Protein AF-A0A8H3QWT7-F1 (afdb_monomer_lite)

Foldseek 3Di:
DAQEAQACDPDDQAPSVDLLQFQAPLHHDQWDDFPNDIDGQQWWFWFDDVHTFIWGFRGWHAYPPPRAIKTWTWGKAQLVRDDPVPRDPVSVVVSVVQEIETEDPPIDIGHSVGTDGTDDPVSYDYFWYWYDQPHDIDIDGCVLPADTNVNPDDAADDPDPPAAEGRWEKEKEWEWDDPDPPDPFTKIWIWIATSSDGPVVRPDPVRIHTPDIQGGVRDPCVVCVVVVVVLVVLQNWDWDQDPNGTHTYRYHHRYYDYPQCVVLVVLVAHDPPQLQRDSFFRHGNVCPPPPSDPSSVGGDHPVVVVVVVVVVVPPDPPPPDD

Radius of gyration: 22.81 Å; chains: 1; bounding box: 51×60×56 Å

Structure (mmCIF, N/CA/C/O backbone):
data_AF-A0A8H3QWT7-F1
#
_entry.id   AF-A0A8H3QWT7-F1
#
loop_
_atom_site.group_PDB
_atom_site.id
_atom_site.type_symbol
_atom_site.label_atom_id
_atom_site.label_alt_id
_atom_site.label_comp_id
_atom_site.label_asym_id
_atom_site.label_entity_id
_atom_site.label_seq_id
_atom_site.pdbx_PDB_ins_code
_atom_site.Cartn_x
_atom_site.Cartn_y
_atom_site.Cartn_z
_atom_site.occupancy
_atom_site.B_iso_or_equiv
_atom_site.auth_seq_id
_atom_site.auth_comp_id
_atom_site.auth_asym_id
_atom_site.auth_atom_id
_atom_site.pdbx_PDB_model_num
ATOM 1 N N . MET A 1 1 ? -3.625 1.750 21.826 1.00 93.19 1 MET A N 1
ATOM 2 C CA . MET A 1 1 ? -3.770 1.510 20.376 1.00 93.19 1 MET A CA 1
ATOM 3 C C . MET A 1 1 ? -2.832 2.472 19.660 1.00 93.19 1 MET A C 1
ATOM 5 O O . MET A 1 1 ? -2.527 3.503 20.245 1.00 93.19 1 MET A O 1
ATOM 9 N N . TYR A 1 2 ? -2.334 2.109 18.483 1.00 96.00 2 TYR A N 1
ATOM 10 C CA . TYR A 1 2 ? -1.418 2.894 17.656 1.00 96.00 2 TYR A CA 1
ATOM 11 C C . TYR A 1 2 ? -2.183 3.594 16.530 1.00 96.00 2 TYR A C 1
ATOM 13 O O . TYR A 1 2 ? -2.997 2.941 15.883 1.00 96.00 2 TYR A O 1
ATOM 21 N N . PHE A 1 3 ? -1.944 4.885 16.303 1.00 94.88 3 PHE A N 1
ATOM 22 C CA . PHE A 1 3 ? -2.710 5.701 15.345 1.00 94.88 3 PHE A CA 1
ATOM 23 C C . PHE A 1 3 ? -1.838 6.577 14.437 1.00 94.88 3 PHE A C 1
ATOM 25 O O . PHE A 1 3 ? -2.376 7.366 13.668 1.00 94.88 3 PHE A O 1
ATOM 32 N N . ASP A 1 4 ? -0.515 6.450 14.532 1.00 94.94 4 ASP A N 1
ATOM 33 C CA . ASP A 1 4 ? 0.418 7.282 13.778 1.00 94.94 4 ASP A CA 1
ATOM 34 C C . ASP A 1 4 ? 0.785 6.646 12.420 1.00 94.94 4 ASP A C 1
ATOM 36 O O . ASP A 1 4 ? 0.234 5.620 11.995 1.00 94.94 4 ASP A O 1
ATOM 40 N N . ALA A 1 5 ? 1.727 7.286 11.722 1.00 96.25 5 ALA A N 1
ATOM 41 C CA . ALA A 1 5 ? 2.268 6.844 10.440 1.00 96.25 5 ALA A CA 1
ATOM 42 C C . ALA A 1 5 ? 2.813 5.403 10.476 1.00 96.25 5 ALA A C 1
ATOM 44 O O . ALA A 1 5 ? 3.057 4.829 11.528 1.00 96.25 5 ALA A O 1
ATOM 45 N N . GLY A 1 6 ? 3.098 4.804 9.317 1.00 97.25 6 GLY A N 1
ATOM 46 C CA . GLY A 1 6 ? 3.851 3.544 9.313 1.00 97.25 6 GLY A CA 1
ATOM 47 C C . GLY A 1 6 ? 5.232 3.719 9.963 1.00 97.25 6 GLY A C 1
ATOM 48 O O . GLY A 1 6 ? 5.848 4.771 9.825 1.00 97.25 6 GLY A O 1
ATOM 49 N N . VAL A 1 7 ? 5.762 2.700 10.638 1.00 97.31 7 VAL A N 1
ATOM 50 C CA . VAL A 1 7 ? 7.095 2.758 11.263 1.00 97.31 7 VAL A CA 1
ATOM 51 C C . VAL A 1 7 ? 8.106 1.996 10.420 1.00 97.31 7 VAL A C 1
ATOM 53 O O . VAL A 1 7 ? 7.922 0.824 10.079 1.00 97.31 7 VAL A O 1
ATOM 56 N N . ASN A 1 8 ? 9.217 2.658 10.114 1.00 95.44 8 ASN A N 1
ATOM 57 C CA . ASN A 1 8 ? 10.392 2.022 9.550 1.00 95.44 8 ASN A CA 1
ATOM 58 C C . ASN A 1 8 ? 11.210 1.371 10.673 1.00 95.44 8 ASN A C 1
ATOM 60 O O . ASN A 1 8 ? 12.053 2.016 11.298 1.00 95.44 8 ASN A O 1
ATOM 64 N N . SER A 1 9 ? 10.943 0.090 10.925 1.00 93.25 9 SER A N 1
ATOM 65 C CA . SER A 1 9 ? 11.674 -0.723 11.898 1.00 93.25 9 SER A CA 1
ATOM 66 C C . SER A 1 9 ? 12.501 -1.809 11.211 1.00 93.25 9 SER A C 1
ATOM 68 O O . SER A 1 9 ? 12.074 -2.422 10.226 1.00 93.25 9 SER A O 1
ATOM 70 N N . LYS A 1 10 ? 13.673 -2.101 11.788 1.00 91.12 10 LYS A N 1
ATOM 71 C CA . LYS A 1 10 ? 14.493 -3.268 11.425 1.00 91.12 10 LYS A CA 1
ATOM 72 C C . LYS A 1 10 ? 13.755 -4.578 11.720 1.00 91.12 10 LYS A C 1
ATOM 74 O O . LYS A 1 10 ? 13.919 -5.545 10.979 1.00 91.12 10 LYS A O 1
ATOM 79 N N . THR A 1 11 ? 12.934 -4.607 12.774 1.00 92.56 11 THR A N 1
ATOM 80 C CA . THR A 1 11 ? 12.187 -5.798 13.198 1.00 92.56 11 THR A CA 1
ATOM 81 C C . THR A 1 11 ? 10.695 -5.600 12.959 1.00 92.56 11 THR A C 1
ATOM 83 O O . THR A 1 11 ? 10.027 -4.785 13.589 1.00 92.56 11 THR A O 1
ATOM 86 N N . LYS A 1 12 ? 10.123 -6.385 12.047 1.00 94.31 12 LYS A N 1
ATOM 87 C CA . LYS A 1 12 ? 8.696 -6.300 11.721 1.00 94.31 12 LYS A CA 1
ATOM 88 C C . LYS A 1 12 ? 7.887 -7.259 12.593 1.00 94.31 12 LYS A C 1
ATOM 90 O O . LYS A 1 12 ? 7.947 -8.467 12.393 1.00 94.31 12 LYS A O 1
ATOM 95 N N . SER A 1 13 ? 7.129 -6.719 13.544 1.00 94.06 13 SER A N 1
ATOM 96 C CA . SER A 1 13 ? 6.253 -7.499 14.431 1.00 94.06 13 SER A CA 1
ATOM 97 C C . SER A 1 13 ? 4.833 -6.947 14.538 1.00 94.06 13 SER A C 1
ATOM 99 O O . SER A 1 13 ? 3.953 -7.632 15.054 1.00 94.06 13 SER A O 1
ATOM 101 N N . GLU A 1 14 ? 4.606 -5.722 14.069 1.00 96.06 14 GLU A N 1
ATOM 102 C CA . GLU A 1 14 ? 3.351 -4.991 14.230 1.00 96.06 14 GLU A CA 1
ATOM 103 C C . GLU A 1 14 ? 2.775 -4.591 12.869 1.00 96.06 14 GLU A C 1
ATOM 105 O O . GLU A 1 14 ? 3.512 -4.481 11.886 1.00 96.06 14 GLU A O 1
ATOM 110 N N . TYR A 1 15 ? 1.458 -4.364 12.794 1.00 95.25 15 TYR A N 1
ATOM 111 C CA . TYR A 1 15 ? 0.811 -4.029 11.517 1.00 95.25 15 TYR A CA 1
ATOM 112 C C . TYR A 1 15 ? 1.321 -2.712 10.930 1.00 95.25 15 TYR A C 1
ATOM 114 O O . TYR A 1 15 ? 1.519 -2.627 9.718 1.00 95.25 15 TYR A O 1
ATOM 122 N N . TRP A 1 16 ? 1.645 -1.732 11.774 1.00 96.38 16 TRP A N 1
ATOM 123 C CA . TRP A 1 16 ? 2.231 -0.464 11.341 1.00 96.38 16 TRP A CA 1
ATOM 124 C C . TRP A 1 16 ? 3.668 -0.579 10.811 1.00 96.38 16 TRP A C 1
ATOM 126 O O . TRP A 1 16 ? 4.189 0.391 10.272 1.00 96.38 16 TRP A O 1
ATOM 136 N N . HIS A 1 17 ? 4.309 -1.755 10.880 1.00 96.44 17 HIS A N 1
ATOM 137 C CA . HIS A 1 17 ? 5.590 -2.021 10.197 1.00 96.44 17 HIS A CA 1
ATOM 138 C C . HIS A 1 17 ? 5.383 -2.525 8.750 1.00 96.44 17 HIS A C 1
ATOM 140 O O . HIS A 1 17 ? 6.349 -2.732 8.003 1.00 96.44 17 HIS A O 1
ATOM 146 N N . GLY A 1 18 ? 4.131 -2.791 8.360 1.00 94.75 18 GLY A N 1
ATOM 147 C CA . GLY A 1 18 ? 3.743 -3.339 7.064 1.00 94.75 18 GLY A CA 1
ATOM 148 C C . GLY A 1 18 ? 3.491 -2.277 5.993 1.00 94.75 18 GLY A C 1
ATOM 149 O O . GLY A 1 18 ? 3.191 -1.121 6.282 1.00 94.75 18 GLY A O 1
ATOM 150 N N . THR A 1 19 ? 3.578 -2.691 4.726 1.00 93.25 19 THR A N 1
ATOM 151 C CA . THR A 1 19 ? 3.332 -1.817 3.567 1.00 93.25 19 THR A CA 1
ATOM 152 C C . THR A 1 19 ? 1.894 -1.312 3.517 1.00 93.25 19 THR A C 1
ATOM 154 O O . THR A 1 19 ? 1.695 -0.132 3.270 1.00 93.25 19 THR A O 1
ATOM 157 N N . LEU A 1 20 ? 0.906 -2.159 3.830 1.00 93.19 20 LEU A N 1
ATOM 158 C CA . LEU A 1 20 ? -0.505 -1.761 3.833 1.00 93.19 20 LEU A CA 1
ATOM 159 C C . LEU A 1 20 ? -0.767 -0.568 4.762 1.00 93.19 20 LEU A C 1
ATOM 161 O O . LEU A 1 20 ? -1.420 0.386 4.360 1.00 93.19 20 LEU A O 1
ATOM 165 N N . TRP A 1 21 ? -0.234 -0.602 5.988 1.00 96.38 21 TRP A N 1
ATOM 166 C CA . TRP A 1 21 ? -0.387 0.511 6.925 1.00 96.38 21 TRP A CA 1
ATOM 167 C C . TRP A 1 21 ? 0.341 1.757 6.433 1.00 96.38 21 TRP A C 1
ATOM 169 O O . TRP A 1 21 ? -0.194 2.851 6.511 1.00 96.38 21 TRP A O 1
ATOM 179 N N . ALA A 1 22 ? 1.562 1.587 5.928 1.00 96.00 22 ALA A N 1
ATOM 180 C CA . ALA A 1 22 ? 2.403 2.687 5.478 1.00 96.00 22 ALA A CA 1
ATOM 181 C C . ALA A 1 22 ? 1.846 3.440 4.258 1.00 96.00 22 ALA A C 1
ATOM 183 O O . ALA A 1 22 ? 2.003 4.653 4.188 1.00 96.00 22 ALA A O 1
ATOM 184 N N . GLU A 1 23 ? 1.249 2.725 3.302 1.00 95.62 23 GLU A N 1
ATOM 185 C CA . GLU A 1 23 ? 0.824 3.275 2.005 1.00 95.62 23 GLU A CA 1
ATOM 186 C C . GLU A 1 23 ? -0.666 3.654 1.963 1.00 95.62 23 GLU A C 1
ATOM 188 O O . GLU A 1 23 ? -1.077 4.448 1.120 1.00 95.62 23 GLU A O 1
ATOM 193 N N . SER A 1 24 ? -1.500 3.096 2.850 1.00 94.69 24 SER A N 1
ATOM 194 C CA . SER A 1 24 ? -2.947 3.332 2.818 1.00 94.69 24 SER A CA 1
ATOM 195 C C . SER A 1 24 ? -3.338 4.680 3.442 1.00 94.69 24 SER A C 1
ATOM 197 O O . SER A 1 24 ? -3.052 4.896 4.628 1.00 94.69 24 SER A O 1
ATOM 199 N N . PRO A 1 25 ? -4.107 5.532 2.731 1.00 93.75 25 PRO A N 1
ATOM 200 C CA . PRO A 1 25 ? -4.725 6.732 3.301 1.00 93.75 25 PRO A CA 1
ATOM 201 C C . PRO A 1 25 ? -5.641 6.435 4.494 1.00 93.75 25 PRO A C 1
ATOM 203 O O . PRO A 1 25 ? -5.818 7.285 5.365 1.00 93.75 25 PRO A O 1
ATOM 206 N N . LEU A 1 26 ? -6.193 5.220 4.582 1.00 94.94 26 LEU A N 1
ATOM 207 C CA . LEU A 1 26 ? -7.122 4.818 5.645 1.00 94.94 26 LEU A CA 1
ATOM 208 C C . LEU A 1 26 ? -6.425 4.517 6.973 1.00 94.94 26 LEU A C 1
ATOM 210 O O . LEU A 1 26 ? -7.096 4.490 8.000 1.00 94.94 26 LEU A O 1
ATOM 214 N N . PHE A 1 27 ? -5.101 4.317 6.976 1.00 94.62 27 PHE A N 1
ATOM 215 C CA . PHE A 1 27 ? -4.355 3.894 8.171 1.00 94.62 27 PHE A CA 1
ATOM 216 C C . PHE A 1 27 ? -3.119 4.749 8.438 1.00 94.62 27 PHE A C 1
ATOM 218 O O . PHE A 1 27 ? -2.943 5.238 9.550 1.00 94.62 27 PHE A O 1
ATOM 225 N N . GLY A 1 28 ? -2.269 4.927 7.430 1.00 93.31 28 GLY A N 1
ATOM 226 C CA . GLY A 1 28 ? -0.990 5.606 7.563 1.00 93.31 28 GLY A CA 1
ATOM 227 C C . GLY A 1 28 ? -1.072 7.115 7.395 1.00 93.31 28 GLY A C 1
ATOM 228 O O . GLY A 1 28 ? -2.144 7.730 7.336 1.00 93.31 28 GLY A O 1
ATOM 229 N N . GLN A 1 29 ? 0.112 7.711 7.283 1.00 94.44 29 GLN A N 1
ATOM 230 C CA . GLN A 1 29 ? 0.262 9.121 6.970 1.00 94.44 29 GLN A CA 1
ATOM 231 C C . GLN A 1 29 ? 0.198 9.312 5.455 1.00 94.44 29 GLN A C 1
ATOM 233 O O . GLN A 1 29 ? 1.091 8.891 4.728 1.00 94.44 29 GLN A O 1
ATOM 238 N N . GLU A 1 30 ? -0.862 9.968 4.996 1.00 92.69 30 GLU A N 1
ATOM 239 C CA . GLU A 1 30 ? -1.110 10.238 3.576 1.00 92.69 30 GLU A CA 1
ATOM 240 C C . GLU A 1 30 ? -0.264 11.398 3.051 1.00 92.69 30 GLU A C 1
ATOM 242 O O . GLU A 1 30 ? 0.215 11.351 1.921 1.00 92.69 30 GLU A O 1
ATOM 247 N N . GLN A 1 31 ? -0.071 12.433 3.874 1.00 94.06 31 GLN A N 1
ATOM 248 C CA . GLN A 1 31 ? 0.577 13.671 3.460 1.00 94.06 31 GLN A CA 1
ATOM 249 C C . GLN A 1 31 ? 1.466 14.272 4.548 1.00 94.06 31 GLN A C 1
ATOM 251 O O . GLN A 1 31 ? 1.223 14.071 5.736 1.00 94.06 31 GLN A O 1
ATOM 256 N N . LEU A 1 32 ? 2.478 15.043 4.166 1.00 95.44 32 LEU A N 1
ATOM 257 C CA . LEU A 1 32 ? 3.400 15.701 5.087 1.00 95.44 32 LEU A CA 1
ATOM 258 C C . LEU A 1 32 ? 3.778 17.088 4.570 1.00 95.44 32 LEU A C 1
ATOM 260 O O . LEU A 1 32 ? 4.115 17.251 3.401 1.00 95.44 32 LEU A O 1
ATOM 264 N N . MET A 1 33 ? 3.760 18.084 5.454 1.00 95.12 33 MET A N 1
ATOM 265 C CA . MET A 1 33 ? 4.251 19.421 5.132 1.00 95.12 33 MET A CA 1
ATOM 266 C C . MET A 1 33 ? 5.774 19.472 5.282 1.00 95.12 33 MET A C 1
ATOM 268 O O . MET A 1 33 ? 6.303 19.209 6.362 1.00 95.12 33 MET A O 1
ATOM 272 N N . ILE A 1 34 ? 6.474 19.829 4.208 1.00 95.25 34 ILE A N 1
ATOM 273 C CA . ILE A 1 34 ? 7.931 19.972 4.162 1.00 95.25 34 ILE A CA 1
ATOM 274 C C . ILE A 1 34 ? 8.228 21.341 3.554 1.00 95.25 34 ILE A C 1
ATOM 276 O O . ILE A 1 34 ? 7.787 21.642 2.451 1.00 95.25 34 ILE A O 1
ATOM 280 N N . SER A 1 35 ? 8.944 22.192 4.293 1.00 92.19 35 SER A N 1
ATOM 281 C CA . SER A 1 35 ? 9.354 23.529 3.828 1.00 92.19 35 SER A CA 1
ATOM 282 C C . SER A 1 35 ? 8.209 24.410 3.291 1.00 92.19 35 SER A C 1
ATOM 284 O O . SER A 1 35 ? 8.421 25.231 2.408 1.00 92.19 35 SER A O 1
ATOM 286 N N . GLY A 1 36 ? 6.996 24.262 3.837 1.00 92.31 36 GLY A N 1
ATOM 287 C CA . GLY A 1 36 ? 5.815 25.040 3.438 1.00 92.31 36 GLY A CA 1
ATOM 288 C C . GLY A 1 36 ? 4.990 24.437 2.295 1.00 92.31 36 GLY A C 1
ATOM 289 O O . GLY A 1 36 ? 3.923 24.963 1.991 1.00 92.31 36 GLY A O 1
ATOM 290 N N . GLU A 1 37 ? 5.419 23.316 1.714 1.00 94.81 37 GLU A N 1
ATOM 291 C CA . GLU A 1 37 ? 4.671 22.578 0.694 1.00 94.81 37 GLU A CA 1
ATOM 292 C C . GLU A 1 37 ? 4.147 21.248 1.250 1.00 94.81 37 GLU A C 1
ATOM 294 O O . GLU A 1 37 ? 4.801 20.595 2.063 1.00 94.81 37 GLU A O 1
ATOM 299 N N . ILE A 1 38 ? 2.949 20.835 0.832 1.00 95.00 38 ILE A N 1
ATOM 300 C CA . ILE A 1 38 ? 2.333 19.567 1.252 1.00 95.00 38 ILE A CA 1
ATOM 301 C C . ILE A 1 38 ? 2.713 18.492 0.249 1.00 95.00 38 ILE A C 1
ATOM 303 O O . ILE A 1 38 ? 2.308 18.607 -0.897 1.00 95.00 38 ILE A O 1
ATOM 307 N N . TYR A 1 39 ? 3.400 17.439 0.673 1.00 96.31 39 TYR A N 1
ATOM 308 C CA . TYR A 1 39 ? 3.724 16.254 -0.125 1.00 96.31 39 TYR A CA 1
ATOM 309 C C . TYR A 1 39 ? 2.748 15.129 0.198 1.00 96.31 39 TYR A C 1
ATOM 311 O O . TYR A 1 39 ? 2.526 14.852 1.374 1.00 96.31 39 TYR A O 1
ATOM 319 N N . GLN A 1 40 ? 2.177 14.488 -0.815 1.00 94.69 40 GLN A N 1
ATOM 320 C CA . GLN A 1 40 ? 1.204 13.404 -0.696 1.00 94.69 40 GLN A CA 1
ATOM 321 C C . GLN A 1 40 ? 1.798 12.097 -1.223 1.00 94.69 40 GLN A C 1
ATOM 323 O O . GLN A 1 40 ? 2.623 12.094 -2.137 1.00 94.69 40 GLN A O 1
ATOM 328 N N . CYS A 1 41 ? 1.399 10.969 -0.641 1.00 95.00 41 CYS A N 1
ATOM 329 C CA . CYS A 1 41 ? 1.759 9.670 -1.196 1.00 95.00 41 CYS A CA 1
ATOM 330 C C . CYS A 1 41 ? 1.231 9.560 -2.630 1.00 95.00 41 CYS A C 1
ATOM 332 O O . CYS A 1 41 ? 0.103 9.963 -2.903 1.00 95.00 41 CYS A O 1
ATOM 334 N N . ASP A 1 42 ? 2.047 8.966 -3.494 1.00 94.38 42 ASP A N 1
ATOM 335 C CA . ASP A 1 42 ? 1.960 8.944 -4.956 1.00 94.38 42 ASP A CA 1
ATOM 336 C C . ASP A 1 42 ? 2.553 10.157 -5.703 1.00 94.38 42 ASP A C 1
ATOM 338 O O . ASP A 1 42 ? 2.800 10.069 -6.904 1.00 94.38 42 ASP A O 1
ATOM 342 N N . ASP A 1 43 ? 2.917 11.247 -5.017 1.00 95.50 43 ASP A N 1
ATOM 343 C CA . ASP A 1 43 ? 3.602 12.362 -5.682 1.00 95.50 43 ASP A CA 1
ATOM 344 C C . ASP A 1 43 ? 4.932 11.923 -6.316 1.00 95.50 43 ASP A C 1
ATOM 346 O O . ASP A 1 43 ? 5.760 11.245 -5.693 1.00 95.50 43 ASP A O 1
ATOM 350 N N . PHE A 1 44 ? 5.197 12.403 -7.531 1.00 96.31 44 PHE A N 1
ATOM 351 C CA . PHE A 1 44 ? 6.544 12.388 -8.089 1.00 96.31 44 PHE A CA 1
ATOM 352 C C . PHE A 1 44 ? 7.346 13.560 -7.527 1.00 96.31 44 PHE A C 1
ATOM 354 O O . PHE A 1 44 ? 6.870 14.693 -7.459 1.00 96.31 44 PHE A O 1
ATOM 361 N N . VAL A 1 45 ? 8.577 13.286 -7.104 1.00 97.06 45 VAL A N 1
ATOM 362 C CA . VAL A 1 45 ? 9.440 14.246 -6.414 1.00 97.06 45 VAL A CA 1
ATOM 363 C C . VAL A 1 45 ? 10.874 14.134 -6.900 1.00 97.06 45 VAL A C 1
ATOM 365 O O . VAL A 1 45 ? 11.386 13.039 -7.151 1.00 97.06 45 VAL A O 1
ATOM 368 N N . TYR A 1 46 ? 11.555 15.271 -6.966 1.00 97.19 46 TYR A N 1
ATOM 369 C CA . TYR A 1 46 ? 13.007 15.291 -7.026 1.00 97.19 46 TYR A CA 1
ATOM 370 C C . TYR A 1 46 ? 13.592 15.200 -5.620 1.00 97.19 46 TYR A C 1
ATOM 372 O O . TYR A 1 46 ? 13.148 15.887 -4.698 1.00 97.19 46 TYR A O 1
ATOM 380 N N . TYR A 1 47 ? 14.626 14.381 -5.469 1.00 97.25 47 TYR A N 1
ATOM 381 C CA . TYR A 1 47 ? 15.377 14.229 -4.229 1.00 97.25 47 TYR A CA 1
ATOM 382 C C . TYR A 1 47 ? 16.883 14.163 -4.504 1.00 97.25 47 TYR A C 1
ATOM 384 O O . TYR A 1 47 ? 17.308 13.901 -5.629 1.00 97.25 47 TYR A O 1
ATOM 392 N N . TYR A 1 48 ? 17.696 14.399 -3.476 1.00 96.50 48 TYR A N 1
ATOM 393 C CA . TYR A 1 48 ? 19.153 14.318 -3.563 1.00 96.50 48 TYR A CA 1
ATOM 394 C C . TYR A 1 48 ? 19.688 13.012 -2.965 1.00 96.50 48 TYR A C 1
ATOM 396 O O . TYR A 1 48 ? 19.502 12.725 -1.778 1.00 96.50 48 TYR A O 1
ATOM 404 N N . ASP A 1 49 ? 20.403 12.251 -3.791 1.00 91.25 49 ASP A N 1
ATOM 405 C CA . ASP A 1 49 ? 21.197 11.072 -3.425 1.00 91.25 49 ASP A CA 1
ATOM 406 C C . ASP A 1 49 ? 22.528 11.133 -4.187 1.00 91.25 49 ASP A C 1
ATOM 408 O O . ASP A 1 49 ? 22.673 10.575 -5.274 1.00 91.25 49 ASP A O 1
ATOM 412 N N . ASN A 1 50 ? 23.472 11.912 -3.644 1.00 90.38 50 ASN A N 1
ATOM 413 C CA . ASN A 1 50 ? 24.694 12.432 -4.292 1.00 90.38 50 ASN A CA 1
ATOM 414 C C . ASN A 1 50 ? 24.433 13.371 -5.482 1.00 90.38 50 ASN A C 1
ATOM 416 O O . ASN A 1 50 ? 25.072 14.412 -5.600 1.00 90.38 50 ASN A O 1
ATOM 420 N N . GLU A 1 51 ? 23.464 13.033 -6.321 1.00 92.94 51 GLU A N 1
ATOM 421 C CA . GLU A 1 51 ? 22.948 13.838 -7.417 1.00 92.94 51 GLU A CA 1
ATOM 422 C C . GLU A 1 51 ? 21.426 13.972 -7.310 1.00 92.94 51 GLU A C 1
ATOM 424 O O . GLU A 1 51 ? 20.769 13.297 -6.511 1.00 92.94 51 GLU A O 1
ATOM 429 N N . ARG A 1 52 ? 20.860 14.888 -8.096 1.00 95.19 52 ARG A N 1
ATOM 430 C CA . ARG A 1 52 ? 19.413 15.072 -8.161 1.00 95.19 52 ARG A CA 1
ATOM 431 C C . ARG A 1 52 ? 18.797 13.902 -8.928 1.00 95.19 52 ARG A C 1
ATOM 433 O O . ARG A 1 52 ? 19.141 13.674 -10.084 1.00 95.19 52 ARG A O 1
ATOM 440 N N . LYS A 1 53 ? 17.874 13.188 -8.290 1.00 96.06 53 LYS A N 1
ATOM 441 C CA . LYS A 1 53 ? 17.169 12.022 -8.829 1.00 96.06 53 LYS A CA 1
ATOM 442 C C . LYS A 1 53 ? 15.665 12.217 -8.764 1.00 96.06 53 LYS A C 1
ATOM 444 O O . LYS A 1 53 ? 15.165 12.955 -7.918 1.00 96.06 53 LYS A O 1
ATOM 449 N N . LEU A 1 54 ? 14.958 11.545 -9.663 1.00 96.31 54 LEU A N 1
ATOM 450 C CA . LEU A 1 54 ? 13.504 11.494 -9.677 1.00 96.31 54 LEU A CA 1
ATOM 451 C C . LEU A 1 54 ? 13.024 10.251 -8.921 1.00 96.31 54 LEU A C 1
ATOM 453 O O . LEU A 1 54 ? 13.613 9.170 -8.995 1.00 96.31 54 LEU A O 1
ATOM 457 N N . GLY A 1 55 ? 11.937 10.397 -8.180 1.00 96.75 55 GLY A N 1
ATOM 458 C CA . GLY A 1 55 ? 11.314 9.301 -7.462 1.00 96.75 55 GLY A CA 1
ATOM 459 C C . GLY A 1 55 ? 9.819 9.504 -7.306 1.00 96.75 55 GLY A C 1
ATOM 460 O O . GLY A 1 55 ? 9.303 10.597 -7.506 1.00 96.75 55 GLY A O 1
ATOM 461 N N . ARG A 1 56 ? 9.130 8.434 -6.928 1.00 96.12 56 ARG A N 1
ATOM 462 C CA . ARG A 1 56 ? 7.713 8.429 -6.566 1.00 96.12 56 ARG A CA 1
ATOM 463 C C . ARG A 1 56 ? 7.596 8.185 -5.065 1.00 96.12 56 ARG A C 1
ATOM 465 O O . ARG A 1 56 ? 8.141 7.198 -4.558 1.00 96.12 56 ARG A O 1
ATOM 472 N N . LEU A 1 57 ? 6.925 9.079 -4.347 1.00 97.12 57 LEU A N 1
ATOM 473 C CA . LEU A 1 57 ? 6.707 8.972 -2.909 1.00 97.12 57 LEU A CA 1
ATOM 474 C C . LEU A 1 57 ? 5.716 7.842 -2.625 1.00 97.12 57 LEU A C 1
ATOM 476 O O . LEU A 1 57 ? 4.548 7.924 -2.969 1.00 97.12 57 LEU A O 1
ATOM 480 N N . ARG A 1 58 ? 6.184 6.768 -1.994 1.00 96.56 58 ARG A N 1
ATOM 481 C CA . ARG A 1 58 ? 5.376 5.580 -1.685 1.00 96.56 58 ARG A CA 1
ATOM 482 C C . ARG A 1 58 ? 4.765 5.621 -0.300 1.00 96.56 58 ARG A C 1
ATOM 484 O O . ARG A 1 58 ? 3.665 5.148 -0.107 1.00 96.56 58 ARG A O 1
ATOM 491 N N . ALA A 1 59 ? 5.496 6.117 0.686 1.00 97.56 59 ALA A N 1
ATOM 492 C CA . ALA A 1 59 ? 4.981 6.186 2.044 1.00 97.56 59 ALA A CA 1
ATOM 493 C C . ALA A 1 59 ? 5.710 7.249 2.846 1.00 97.56 59 ALA A C 1
ATOM 495 O O . ALA A 1 59 ? 6.916 7.457 2.674 1.00 97.56 59 ALA A O 1
ATOM 496 N N . ILE A 1 60 ? 4.990 7.834 3.793 1.00 97.94 60 ILE A N 1
ATOM 497 C CA . ILE A 1 60 ? 5.550 8.653 4.859 1.00 97.94 60 ILE A CA 1
ATOM 498 C C . ILE A 1 60 ? 5.622 7.780 6.112 1.00 97.94 60 ILE A C 1
ATOM 500 O O . ILE A 1 60 ? 4.628 7.202 6.553 1.00 97.94 60 ILE A O 1
ATOM 504 N N . LEU A 1 61 ? 6.824 7.647 6.658 1.00 97.81 61 LEU A N 1
ATOM 505 C CA . LEU A 1 61 ? 7.143 6.724 7.740 1.00 97.81 61 LEU A CA 1
ATOM 506 C C . LEU A 1 61 ? 7.729 7.473 8.931 1.00 97.81 61 LEU A C 1
ATOM 508 O O . LEU A 1 61 ? 8.403 8.481 8.754 1.00 97.81 61 LEU A O 1
ATOM 512 N N . LEU A 1 62 ? 7.564 6.937 10.132 1.00 97.38 62 LEU A N 1
ATOM 513 C CA . LEU A 1 62 ? 8.341 7.322 11.304 1.00 97.38 62 LEU A CA 1
ATOM 514 C C . LEU A 1 62 ? 9.561 6.416 11.439 1.00 97.38 62 LEU A C 1
ATOM 516 O O . LEU A 1 62 ? 9.473 5.194 11.306 1.00 97.38 62 LEU A O 1
ATOM 520 N N . ASN A 1 63 ? 10.711 7.010 11.725 1.00 96.00 63 ASN A N 1
ATOM 521 C CA . ASN A 1 63 ? 11.887 6.263 12.137 1.00 96.00 63 ASN A CA 1
ATOM 522 C C . ASN A 1 63 ? 11.719 5.792 13.590 1.00 96.00 63 ASN A C 1
ATOM 524 O O . ASN A 1 63 ? 11.456 6.599 14.479 1.00 96.00 63 ASN A O 1
ATOM 528 N N . GLU A 1 64 ? 11.898 4.494 13.835 1.00 92.88 64 GLU A N 1
ATOM 529 C CA . GLU A 1 64 ? 11.716 3.908 15.168 1.00 92.88 64 GLU A CA 1
ATOM 530 C C . GLU A 1 64 ? 12.664 4.499 16.230 1.00 92.88 64 GLU A C 1
ATOM 532 O O . GLU A 1 64 ? 12.262 4.696 17.375 1.00 92.88 64 GLU A O 1
ATOM 537 N N . GLU A 1 65 ? 13.907 4.817 15.862 1.00 91.75 65 GLU A N 1
ATOM 538 C CA . GLU A 1 65 ? 14.956 5.232 16.799 1.00 91.75 65 GLU A CA 1
ATOM 539 C C . GLU A 1 65 ? 14.845 6.721 17.173 1.00 91.75 65 GLU A C 1
ATOM 541 O O . GLU A 1 65 ? 14.953 7.067 18.349 1.00 91.75 65 GLU A O 1
ATOM 546 N N . ASN A 1 66 ? 14.618 7.610 16.199 1.00 92.50 66 ASN A N 1
ATOM 547 C CA . ASN A 1 66 ? 14.630 9.065 16.424 1.00 92.50 66 ASN A CA 1
ATOM 548 C C . ASN A 1 66 ? 13.263 9.755 16.270 1.00 92.50 66 ASN A C 1
ATOM 550 O O . ASN A 1 66 ? 13.181 10.965 16.478 1.00 92.50 66 ASN A O 1
ATOM 554 N N . GLN A 1 67 ? 12.211 9.009 15.913 1.00 93.56 67 GLN A N 1
ATOM 555 C CA . GLN A 1 67 ? 10.836 9.502 15.745 1.00 93.56 67 GLN A CA 1
ATOM 556 C C . GLN A 1 67 ? 10.687 10.627 14.706 1.00 93.56 67 GLN A C 1
ATOM 558 O O . GLN A 1 67 ? 9.699 11.359 14.705 1.00 93.56 67 GLN A O 1
ATOM 563 N N . GLN A 1 68 ? 11.654 10.773 13.797 1.00 95.94 68 GLN A N 1
ATOM 564 C CA . GLN A 1 68 ? 11.563 11.712 12.683 1.00 95.94 68 GLN A CA 1
ATOM 565 C C . GLN A 1 68 ? 10.891 11.066 11.476 1.00 95.94 68 GLN A C 1
ATOM 567 O O . GLN A 1 68 ? 11.027 9.863 11.230 1.00 95.94 68 GLN A O 1
ATOM 572 N N . TYR A 1 69 ? 10.207 11.894 10.686 1.00 97.44 69 TYR A N 1
ATOM 573 C CA . TYR A 1 69 ? 9.637 11.456 9.423 1.00 97.44 69 TYR A CA 1
ATOM 574 C C . TYR A 1 69 ? 10.724 11.084 8.409 1.00 97.44 69 TYR A C 1
ATOM 576 O O . TYR A 1 69 ? 11.708 11.797 8.205 1.00 97.44 69 TYR A O 1
ATOM 584 N N . GLN A 1 70 ? 10.498 9.962 7.742 1.00 97.38 70 GLN A N 1
ATOM 585 C CA . GLN A 1 70 ? 11.257 9.454 6.615 1.00 97.38 70 GLN A CA 1
ATOM 586 C C . GLN A 1 70 ? 10.308 9.176 5.458 1.00 97.38 70 GLN A C 1
ATOM 588 O O . GLN A 1 70 ? 9.123 8.908 5.650 1.00 97.38 70 GLN A O 1
ATOM 593 N N . LEU A 1 71 ? 10.841 9.209 4.248 1.00 98.00 71 LEU A N 1
ATOM 594 C CA . LEU A 1 71 ? 10.063 9.060 3.032 1.00 98.00 71 LEU A CA 1
ATOM 595 C C . LEU A 1 71 ? 10.547 7.822 2.296 1.00 98.00 71 LEU A C 1
ATOM 597 O O . LEU A 1 71 ? 11.735 7.696 1.993 1.00 98.00 71 LEU A O 1
ATOM 601 N N . ARG A 1 72 ? 9.630 6.896 2.024 1.00 97.56 72 ARG A N 1
ATOM 602 C CA . ARG A 1 72 ? 9.900 5.747 1.165 1.00 97.56 72 ARG A CA 1
ATOM 603 C C . ARG A 1 72 ? 9.711 6.181 -0.279 1.00 97.56 72 ARG A C 1
ATOM 605 O O . ARG A 1 72 ? 8.610 6.553 -0.666 1.00 97.56 72 ARG A O 1
ATOM 612 N N . ILE A 1 73 ? 10.769 6.099 -1.068 1.00 97.69 73 ILE A N 1
ATOM 613 C CA . ILE A 1 73 ? 10.810 6.508 -2.465 1.00 97.69 73 ILE A CA 1
ATOM 614 C C . ILE A 1 73 ? 10.972 5.278 -3.354 1.00 97.69 73 ILE A C 1
ATOM 616 O O . ILE A 1 73 ? 11.904 4.481 -3.200 1.00 97.69 73 ILE A O 1
ATOM 620 N N . GLN A 1 74 ? 10.066 5.139 -4.314 1.00 96.88 74 GLN A N 1
ATOM 621 C CA . GLN A 1 74 ? 10.264 4.283 -5.471 1.00 96.88 74 GLN A CA 1
ATOM 622 C C . GLN A 1 74 ? 11.119 5.030 -6.490 1.00 96.88 74 GLN A C 1
ATOM 624 O O . GLN A 1 74 ? 10.805 6.162 -6.854 1.00 96.88 74 GLN A O 1
ATOM 629 N N . LYS A 1 75 ? 12.221 4.420 -6.928 1.00 96.25 75 LYS A N 1
ATOM 630 C CA . LYS A 1 75 ? 13.155 5.091 -7.835 1.00 96.25 75 LYS A CA 1
ATOM 631 C C . LYS A 1 75 ? 12.542 5.227 -9.223 1.00 96.25 75 LYS A C 1
ATOM 633 O O . LYS A 1 75 ? 11.924 4.285 -9.725 1.00 96.25 75 LYS A O 1
ATOM 638 N N . VAL A 1 76 ? 12.780 6.376 -9.840 1.00 96.06 76 VAL A N 1
ATOM 639 C CA . VAL A 1 76 ? 12.571 6.599 -11.266 1.00 96.06 76 VAL A CA 1
ATOM 640 C C . VAL A 1 76 ? 13.953 6.746 -11.894 1.00 96.06 76 VAL A C 1
ATOM 642 O O . VAL A 1 76 ? 14.800 7.479 -11.392 1.00 96.06 76 VAL A O 1
ATOM 645 N N . LEU A 1 77 ? 14.199 5.969 -12.937 1.00 95.75 77 LEU A N 1
ATOM 646 C CA . LEU A 1 77 ? 15.490 5.805 -13.579 1.00 95.75 77 LEU A CA 1
ATOM 647 C C . LEU A 1 77 ? 15.482 6.494 -14.935 1.00 95.75 77 LEU A C 1
ATOM 649 O O . LEU A 1 77 ? 14.552 6.315 -15.727 1.00 95.75 77 LEU A O 1
ATOM 653 N N . ASP A 1 78 ? 16.577 7.184 -15.222 1.00 95.25 78 ASP A N 1
ATOM 654 C CA . ASP A 1 78 ? 16.905 7.623 -16.569 1.00 95.25 78 ASP A CA 1
ATOM 655 C C . ASP A 1 78 ? 17.560 6.486 -17.365 1.00 95.25 78 ASP A C 1
ATOM 657 O O . ASP A 1 78 ? 18.021 5.476 -16.821 1.00 95.25 78 ASP A O 1
ATOM 661 N N . TYR A 1 79 ? 17.676 6.661 -18.683 1.00 95.81 79 TYR A N 1
ATOM 662 C CA . TYR A 1 79 ? 18.340 5.683 -19.551 1.00 95.81 79 TYR A CA 1
ATOM 663 C C . TYR A 1 79 ? 19.783 5.373 -19.121 1.00 95.81 79 TYR A C 1
ATOM 665 O O . TYR A 1 79 ? 20.253 4.240 -19.265 1.00 95.81 79 TYR A O 1
ATOM 673 N N . SER A 1 80 ? 20.500 6.364 -18.579 1.00 94.38 80 SER A N 1
ATOM 674 C CA . SER A 1 80 ? 21.861 6.190 -18.060 1.00 94.38 80 SER A CA 1
ATOM 675 C C . SER A 1 80 ? 21.929 5.181 -16.917 1.00 94.38 80 SER A C 1
ATOM 677 O O . SER A 1 80 ? 22.911 4.434 -16.846 1.00 94.38 80 SER A O 1
ATOM 679 N N . ASP A 1 81 ? 20.880 5.121 -16.097 1.00 94.44 81 ASP A N 1
ATOM 680 C CA . ASP A 1 81 ? 20.800 4.315 -14.880 1.00 94.44 81 ASP A CA 1
ATOM 681 C C . ASP A 1 81 ? 20.379 2.864 -15.168 1.00 94.44 81 ASP A C 1
ATOM 683 O O . ASP A 1 81 ? 20.556 1.978 -14.329 1.00 94.44 81 ASP A O 1
ATOM 687 N N . LEU A 1 82 ? 19.865 2.584 -16.373 1.00 95.62 82 LEU A N 1
ATOM 688 C CA . LEU A 1 82 ? 19.495 1.229 -16.769 1.00 95.62 82 LEU A CA 1
ATOM 689 C C . LEU A 1 82 ? 20.718 0.291 -16.823 1.00 95.62 82 LEU A C 1
ATOM 691 O O . LEU A 1 82 ? 21.787 0.670 -17.320 1.00 95.62 82 LEU A O 1
ATOM 695 N N . PRO A 1 83 ? 20.564 -0.984 -16.414 1.00 94.88 83 PRO A N 1
ATOM 696 C CA . PRO A 1 83 ? 21.582 -2.002 -16.641 1.00 94.88 83 PRO A CA 1
ATOM 697 C C . PRO A 1 83 ? 21.963 -2.100 -18.123 1.00 94.88 83 PRO A C 1
ATOM 699 O O . PRO A 1 83 ? 21.102 -2.045 -19.003 1.00 94.88 83 PRO A O 1
ATOM 702 N N . GLY A 1 84 ? 23.254 -2.308 -18.408 1.00 94.12 84 GLY A N 1
ATOM 703 C CA . GLY A 1 84 ? 23.780 -2.331 -19.779 1.00 94.12 84 GLY A CA 1
ATOM 704 C C . GLY A 1 84 ? 23.083 -3.331 -20.707 1.00 94.12 84 GLY A C 1
ATOM 705 O O . GLY A 1 84 ? 22.943 -3.064 -21.892 1.00 94.12 84 GLY A O 1
ATOM 706 N N . THR A 1 85 ? 22.558 -4.432 -20.165 1.00 93.50 85 THR A N 1
ATOM 707 C CA . THR A 1 85 ? 21.781 -5.437 -20.912 1.00 93.50 85 THR A CA 1
ATOM 708 C C . THR A 1 85 ? 20.461 -4.912 -21.477 1.00 93.50 85 THR A C 1
ATOM 710 O O . THR A 1 85 ? 19.915 -5.518 -22.393 1.00 93.50 85 THR A O 1
ATOM 713 N N . PHE A 1 86 ? 19.926 -3.817 -20.932 1.00 94.94 86 PHE A N 1
ATOM 714 C CA . PHE A 1 86 ? 18.687 -3.193 -21.403 1.00 94.94 86 PHE A CA 1
ATOM 715 C C . PHE A 1 86 ? 18.925 -1.938 -22.234 1.00 94.94 86 PHE A C 1
ATOM 717 O O . PHE A 1 86 ? 17.978 -1.447 -22.855 1.00 94.94 86 PHE A O 1
ATOM 724 N N . LYS A 1 87 ? 20.166 -1.443 -22.274 1.00 94.81 87 LYS A N 1
ATOM 725 C CA . LYS A 1 87 ? 20.558 -0.324 -23.126 1.00 94.81 87 LYS A CA 1
ATOM 726 C C . LYS A 1 87 ? 20.492 -0.754 -24.589 1.00 94.81 87 LYS A C 1
ATOM 728 O O . LYS A 1 87 ? 20.974 -1.817 -24.967 1.00 94.81 87 LYS A O 1
ATOM 733 N N . GLY A 1 88 ? 19.857 0.072 -25.405 1.00 94.62 88 GLY A N 1
ATOM 734 C CA . GLY A 1 88 ? 19.612 -0.195 -26.814 1.00 94.62 88 GLY A CA 1
ATOM 735 C C . GLY A 1 88 ? 18.960 1.009 -27.476 1.00 94.62 88 GLY A C 1
ATOM 736 O O . GLY A 1 88 ? 18.337 1.830 -26.800 1.00 94.62 88 GLY A O 1
ATOM 737 N N . GLU A 1 89 ? 19.090 1.093 -28.797 1.00 95.19 89 GLU A N 1
ATOM 738 C CA . GLU A 1 89 ? 18.677 2.253 -29.597 1.00 95.19 89 GLU A CA 1
ATOM 739 C C . GLU A 1 89 ? 17.205 2.634 -29.376 1.00 95.19 89 GLU A C 1
ATOM 741 O O . GLU A 1 89 ? 16.888 3.803 -29.183 1.00 95.19 89 GLU A O 1
ATOM 746 N N . LEU A 1 90 ? 16.308 1.644 -29.292 1.00 94.38 90 LEU A N 1
ATOM 747 C CA . LEU A 1 90 ? 14.887 1.884 -29.019 1.00 94.38 90 LEU A CA 1
ATOM 748 C C . LEU A 1 90 ? 14.665 2.626 -27.692 1.00 94.38 90 LEU A C 1
ATOM 750 O O . LEU A 1 90 ? 13.974 3.640 -27.668 1.00 94.38 90 LEU A O 1
ATOM 754 N N . ARG A 1 91 ? 15.270 2.158 -26.590 1.00 95.62 91 ARG A N 1
ATOM 755 C CA . ARG A 1 91 ? 15.133 2.808 -25.273 1.00 95.62 91 ARG A CA 1
ATOM 756 C C . ARG A 1 91 ? 15.820 4.162 -25.232 1.00 95.62 91 ARG A C 1
ATOM 758 O O . ARG A 1 91 ? 15.291 5.083 -24.622 1.00 95.62 91 ARG A O 1
ATOM 765 N N . GLN A 1 92 ? 16.955 4.297 -25.912 1.00 95.94 92 GLN A N 1
ATOM 766 C CA . GLN A 1 92 ? 17.639 5.578 -26.036 1.00 95.94 92 GLN A CA 1
ATOM 767 C C . GLN A 1 92 ? 16.742 6.610 -26.731 1.00 95.94 92 GLN A C 1
ATOM 769 O O . GLN A 1 92 ? 16.542 7.698 -26.200 1.00 95.94 92 GLN A O 1
ATOM 774 N N . ASN A 1 93 ? 16.127 6.248 -27.859 1.00 95.25 93 ASN A N 1
ATOM 775 C CA . ASN A 1 93 ? 15.223 7.131 -28.599 1.00 95.25 93 ASN A CA 1
ATOM 776 C C . ASN A 1 93 ? 13.974 7.504 -27.785 1.00 95.25 93 ASN A C 1
ATOM 778 O O . ASN A 1 93 ? 13.550 8.662 -27.802 1.00 95.25 93 ASN A O 1
ATOM 782 N N . ARG A 1 94 ? 13.400 6.557 -27.028 1.00 95.06 94 ARG A N 1
ATOM 783 C CA . ARG A 1 94 ? 12.278 6.864 -26.126 1.00 95.06 94 ARG A CA 1
ATOM 784 C C . ARG A 1 94 ? 12.697 7.781 -24.972 1.00 95.06 94 ARG A C 1
ATOM 786 O O . ARG A 1 94 ? 11.962 8.714 -24.662 1.00 95.06 94 ARG A O 1
ATOM 793 N N . SER A 1 95 ? 13.892 7.595 -24.410 1.00 94.44 95 SER A N 1
ATOM 794 C CA . SER A 1 95 ? 14.444 8.486 -23.378 1.00 94.44 95 SER A CA 1
ATOM 795 C C . SER A 1 95 ? 14.649 9.913 -23.887 1.00 94.44 95 SER A C 1
ATOM 797 O O . SER A 1 95 ? 14.307 10.860 -23.187 1.00 94.44 95 SER A O 1
ATOM 799 N N . LEU A 1 96 ? 15.107 10.087 -25.133 1.00 93.19 96 LEU A N 1
ATOM 800 C CA . LEU A 1 96 ? 15.199 11.411 -25.770 1.00 93.19 96 LEU A CA 1
ATOM 801 C C . LEU A 1 96 ? 13.831 12.096 -25.920 1.00 93.19 96 LEU A C 1
ATOM 803 O O . LEU A 1 96 ? 13.761 13.317 -26.004 1.00 93.19 96 LEU A O 1
ATOM 807 N N . SER A 1 97 ? 12.750 11.313 -25.933 1.00 90.56 97 SER A N 1
ATOM 808 C CA . SER A 1 97 ? 11.367 11.804 -25.940 1.00 90.56 97 SER A CA 1
ATOM 809 C C . SER A 1 97 ? 10.787 11.992 -24.527 1.00 90.56 97 SER A C 1
ATOM 811 O O . SER A 1 97 ? 9.577 12.167 -24.397 1.00 90.56 97 SER A O 1
ATOM 813 N N . GLY A 1 98 ? 11.617 11.922 -23.479 1.00 89.88 98 GLY A N 1
ATOM 814 C CA . GLY A 1 98 ? 11.218 12.113 -22.081 1.00 89.88 98 GLY A CA 1
ATOM 815 C C . GLY A 1 98 ? 10.709 10.858 -21.364 1.00 89.88 98 GLY A C 1
ATOM 816 O O . GLY A 1 98 ? 10.101 10.974 -20.304 1.00 89.88 98 GLY A O 1
ATOM 817 N N . GLU A 1 99 ? 10.909 9.657 -21.922 1.00 94.81 99 GLU A N 1
ATOM 818 C CA . GLU A 1 99 ? 10.554 8.418 -21.218 1.00 94.81 99 GLU A CA 1
ATOM 819 C C . GLU A 1 99 ? 11.531 8.103 -20.078 1.00 94.81 99 GLU A C 1
ATOM 821 O O . GLU A 1 99 ? 12.751 8.180 -20.249 1.00 94.81 99 GLU A O 1
ATOM 826 N N . VAL A 1 100 ? 10.967 7.683 -18.945 1.00 95.56 100 VAL A N 1
ATOM 827 C CA . VAL A 1 100 ? 11.682 7.228 -17.748 1.00 95.56 100 VAL A CA 1
ATOM 828 C C . VAL A 1 100 ? 11.165 5.857 -17.303 1.00 95.56 100 VAL A C 1
ATOM 830 O O . VAL A 1 100 ? 10.084 5.413 -17.701 1.00 95.56 100 VAL A O 1
ATOM 833 N N . TRP A 1 101 ? 11.938 5.165 -16.467 1.00 96.50 101 TRP A N 1
ATOM 834 C CA . TRP A 1 101 ? 11.633 3.805 -16.016 1.00 96.50 101 TRP A CA 1
ATOM 835 C C . TRP A 1 101 ? 11.416 3.762 -14.517 1.00 96.50 101 TRP A C 1
ATOM 837 O O . TRP A 1 101 ? 12.231 4.266 -13.754 1.00 96.50 101 TRP A O 1
ATOM 847 N N . LEU A 1 102 ? 10.369 3.087 -14.059 1.00 95.69 102 LEU A N 1
ATOM 848 C CA . LEU A 1 102 ? 10.252 2.811 -12.630 1.00 95.69 102 LEU A CA 1
ATOM 849 C C . LEU A 1 102 ? 11.128 1.643 -12.246 1.00 95.69 102 LEU A C 1
ATOM 851 O O . LEU A 1 102 ? 11.231 0.666 -12.984 1.00 95.69 102 LEU A O 1
ATOM 855 N N . GLN A 1 103 ? 11.687 1.712 -11.050 1.00 95.69 103 GLN A N 1
ATOM 856 C CA . GLN A 1 103 ? 12.287 0.562 -10.409 1.00 95.69 103 GLN A CA 1
ATOM 857 C C . GLN A 1 103 ? 11.365 0.069 -9.299 1.00 95.69 103 GLN A C 1
ATOM 859 O O . GLN A 1 103 ? 10.993 0.836 -8.414 1.00 95.69 103 GLN A O 1
ATOM 864 N N . ASP A 1 104 ? 11.020 -1.212 -9.309 1.00 92.50 104 ASP A N 1
ATOM 865 C CA . ASP A 1 104 ? 10.467 -1.882 -8.132 1.00 92.50 104 ASP A CA 1
ATOM 866 C C . ASP A 1 104 ? 11.571 -2.073 -7.068 1.00 92.50 104 ASP A C 1
ATOM 868 O O . ASP A 1 104 ? 12.586 -1.369 -7.048 1.00 92.50 104 ASP A O 1
ATOM 872 N N . GLU A 1 105 ? 11.378 -3.006 -6.136 1.00 88.31 105 GLU A N 1
ATOM 873 C CA . GLU A 1 105 ? 12.310 -3.225 -5.038 1.00 88.31 105 GLU A CA 1
ATOM 874 C C . GLU A 1 105 ? 13.785 -3.360 -5.487 1.00 88.31 105 GLU A C 1
ATOM 876 O O . GLU A 1 105 ? 14.087 -4.012 -6.495 1.00 88.31 105 GLU A O 1
ATOM 881 N N . PRO A 1 106 ? 14.731 -2.793 -4.709 1.00 91.50 106 PRO A N 1
ATOM 882 C CA . PRO A 1 106 ? 14.523 -2.164 -3.401 1.00 91.50 106 PRO A CA 1
ATOM 883 C C . PRO A 1 106 ? 14.058 -0.700 -3.485 1.00 91.50 106 PRO A C 1
ATOM 885 O O . PRO A 1 106 ? 14.594 0.095 -4.259 1.00 91.50 106 PRO A O 1
ATOM 888 N N . PHE A 1 107 ? 13.108 -0.337 -2.619 1.00 93.81 107 PHE A N 1
ATOM 889 C CA . PHE A 1 107 ? 12.739 1.058 -2.374 1.00 93.81 107 PHE A CA 1
ATOM 890 C C . PHE A 1 107 ? 13.807 1.763 -1.533 1.00 93.81 107 PHE A C 1
ATOM 892 O O . PHE A 1 107 ? 14.468 1.142 -0.698 1.00 93.81 107 PHE A O 1
ATOM 899 N N . LEU A 1 108 ? 13.963 3.066 -1.749 1.00 95.44 108 LEU A N 1
ATOM 900 C CA . LEU A 1 108 ? 14.864 3.912 -0.974 1.00 95.44 108 LEU A CA 1
ATOM 901 C C . LEU A 1 108 ? 14.107 4.526 0.205 1.00 95.44 108 LEU A C 1
ATOM 903 O O . LEU A 1 108 ? 12.938 4.867 0.073 1.00 95.44 108 LEU A O 1
ATOM 907 N N . THR A 1 109 ? 14.776 4.714 1.338 1.00 96.31 109 THR A N 1
ATOM 908 C CA . THR A 1 109 ? 14.258 5.542 2.431 1.00 96.31 109 THR A CA 1
ATOM 909 C C . THR A 1 109 ? 15.154 6.763 2.577 1.00 96.31 109 THR A C 1
ATOM 911 O O . THR A 1 109 ? 16.354 6.605 2.789 1.00 96.31 109 THR A O 1
ATOM 914 N N . ILE A 1 110 ? 14.575 7.958 2.475 1.00 96.88 110 ILE A N 1
ATOM 915 C CA . ILE A 1 110 ? 15.281 9.242 2.602 1.00 96.88 110 ILE A CA 1
ATOM 916 C C . ILE A 1 110 ? 14.737 10.055 3.779 1.00 96.88 110 ILE A C 1
ATOM 918 O O . ILE A 1 110 ? 13.628 9.806 4.264 1.00 96.88 110 ILE A O 1
ATOM 922 N N . THR A 1 111 ? 15.500 11.043 4.238 1.00 96.88 111 THR A N 1
ATOM 923 C CA . THR A 1 111 ? 14.994 12.061 5.169 1.00 96.88 111 THR A CA 1
ATOM 924 C C . THR A 1 111 ? 14.236 13.153 4.416 1.00 96.88 111 THR A C 1
ATOM 926 O O . THR A 1 111 ? 14.426 13.360 3.217 1.00 96.88 111 THR A O 1
ATOM 929 N N . THR A 1 112 ? 13.395 13.904 5.126 1.00 96.19 112 THR A N 1
ATOM 930 C CA . THR A 1 112 ? 12.649 15.033 4.542 1.00 96.19 112 THR A CA 1
ATOM 931 C C . THR A 1 112 ? 13.561 16.125 3.977 1.00 96.19 112 THR A C 1
ATOM 933 O O . THR A 1 112 ? 13.205 16.765 2.997 1.00 96.19 112 THR A O 1
ATOM 936 N N . SER A 1 113 ? 14.766 16.297 4.533 1.00 95.69 113 SER A N 1
ATOM 937 C CA . SER A 1 113 ? 15.763 17.266 4.056 1.00 95.69 113 SER A CA 1
ATOM 938 C C . SER A 1 113 ? 16.375 16.924 2.694 1.00 95.69 113 SER A C 1
ATOM 940 O O . SER A 1 113 ? 17.061 17.762 2.120 1.00 95.69 113 SER A O 1
ATOM 942 N N . GLN A 1 114 ? 16.193 15.695 2.201 1.00 97.12 114 GLN A N 1
ATOM 943 C CA . GLN A 1 114 ? 16.685 15.280 0.886 1.00 97.12 114 GLN A CA 1
ATOM 944 C C . GLN A 1 114 ? 15.694 15.590 -0.239 1.00 97.12 114 GLN A C 1
ATOM 946 O O . GLN A 1 114 ? 16.083 15.503 -1.402 1.00 97.12 114 GLN A O 1
ATOM 951 N N . ILE A 1 115 ? 14.438 15.929 0.074 1.00 96.38 115 ILE A N 1
ATOM 952 C CA . ILE A 1 115 ? 13.467 16.354 -0.938 1.00 96.38 115 ILE A CA 1
ATOM 953 C C . ILE A 1 115 ? 13.810 17.750 -1.446 1.00 96.38 115 ILE A C 1
ATOM 955 O O . ILE A 1 115 ? 14.165 18.638 -0.673 1.00 96.38 115 ILE A O 1
ATOM 959 N N . SER A 1 116 ? 13.683 17.920 -2.761 1.00 94.06 116 SER A N 1
ATOM 960 C CA . SER A 1 116 ? 13.901 19.185 -3.452 1.00 94.06 116 SER A CA 1
ATOM 961 C C . SER A 1 116 ? 12.584 19.843 -3.852 1.00 94.06 116 SER A C 1
ATOM 963 O O . SER A 1 116 ? 12.312 20.951 -3.411 1.00 94.06 116 SER A O 1
ATOM 965 N N . GLU A 1 117 ? 11.799 19.195 -4.718 1.00 93.56 117 GLU A N 1
ATOM 966 C CA . GLU A 1 117 ? 10.557 19.758 -5.263 1.00 93.56 117 GLU A CA 1
ATOM 967 C C . GLU A 1 117 ? 9.636 18.664 -5.818 1.00 93.56 117 GLU A C 1
ATOM 969 O O . GLU A 1 117 ? 10.079 17.541 -6.094 1.00 93.56 117 GLU A O 1
ATOM 974 N N . LYS A 1 118 ? 8.359 19.005 -6.008 1.00 94.38 118 LYS A N 1
ATOM 975 C CA . LYS A 1 118 ? 7.376 18.154 -6.685 1.00 94.38 118 LYS A CA 1
ATOM 976 C C . LYS A 1 118 ? 7.518 18.180 -8.203 1.00 94.38 118 LYS A C 1
ATOM 978 O O . LYS A 1 118 ? 7.993 19.147 -8.790 1.00 94.38 118 LYS A O 1
ATOM 983 N N . VAL A 1 119 ? 7.022 17.124 -8.837 1.00 93.06 119 VAL A N 1
ATOM 984 C CA . VAL A 1 119 ? 6.965 16.966 -10.291 1.00 93.06 119 VAL A CA 1
ATOM 985 C C . VAL A 1 119 ? 5.538 16.641 -10.701 1.00 93.06 119 VAL A C 1
ATOM 987 O O . VAL A 1 119 ? 4.900 15.767 -10.117 1.00 93.06 119 VAL A O 1
ATOM 990 N N . ALA A 1 120 ? 5.035 17.341 -11.715 1.00 87.62 120 ALA A N 1
ATOM 991 C CA . ALA A 1 120 ? 3.715 17.069 -12.262 1.00 87.62 120 ALA A CA 1
ATOM 992 C C . ALA A 1 120 ? 3.726 15.731 -13.025 1.00 87.62 120 ALA A C 1
ATOM 994 O O . ALA A 1 120 ? 4.563 15.510 -13.903 1.00 87.62 120 ALA A O 1
ATOM 995 N N . ALA A 1 121 ? 2.824 14.817 -12.663 1.00 78.75 121 ALA A N 1
ATOM 996 C CA . ALA A 1 121 ? 2.821 13.444 -13.174 1.00 78.75 121 ALA A CA 1
ATOM 997 C C . ALA A 1 121 ? 2.580 13.354 -14.694 1.00 78.75 121 ALA A C 1
ATOM 999 O O . ALA A 1 121 ? 3.104 12.458 -15.350 1.00 78.75 121 ALA A O 1
ATOM 1000 N N . ASP A 1 122 ? 1.839 14.306 -15.263 1.00 80.31 122 ASP A N 1
ATOM 1001 C CA . ASP A 1 122 ? 1.546 14.416 -16.699 1.00 80.31 122 ASP A CA 1
ATOM 1002 C C . ASP A 1 122 ? 2.790 14.668 -17.565 1.00 80.31 122 ASP A C 1
ATOM 1004 O O . ASP A 1 122 ? 2.769 14.436 -18.775 1.00 80.31 122 ASP A O 1
ATOM 1008 N N . THR A 1 123 ? 3.8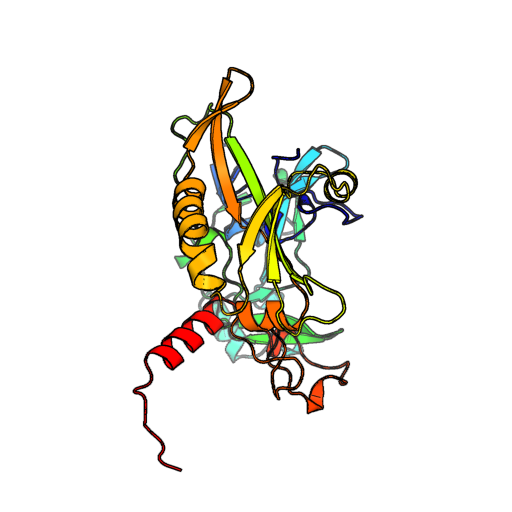94 15.093 -16.950 1.00 81.06 123 THR A N 1
ATOM 1009 C CA . THR A 1 123 ? 5.175 15.292 -17.636 1.00 81.06 123 THR A CA 1
ATOM 1010 C C . THR A 1 123 ? 5.967 14.000 -17.837 1.00 81.06 123 THR A C 1
ATOM 1012 O O . THR A 1 123 ? 6.922 13.988 -18.614 1.00 81.06 123 THR A O 1
ATOM 1015 N N . LEU A 1 124 ? 5.590 12.907 -17.162 1.00 87.62 124 LEU A N 1
ATOM 1016 C CA . LEU A 1 124 ? 6.357 11.665 -17.146 1.00 87.62 124 LEU A CA 1
ATOM 1017 C C . LEU A 1 124 ? 5.712 10.600 -18.030 1.00 87.62 124 LEU A C 1
ATOM 1019 O O . LEU A 1 124 ? 4.560 10.209 -17.848 1.00 87.62 124 LEU A O 1
ATOM 1023 N N . ARG A 1 125 ? 6.498 10.057 -18.961 1.00 93.38 125 ARG A N 1
ATOM 1024 C CA . ARG A 1 125 ? 6.108 8.884 -19.744 1.00 93.38 125 ARG A CA 1
ATOM 1025 C C . ARG A 1 125 ? 6.790 7.648 -19.177 1.00 93.38 125 ARG A C 1
ATOM 1027 O O . ARG A 1 125 ? 8.012 7.559 -19.206 1.00 93.38 125 ARG A O 1
ATOM 1034 N N . ILE A 1 126 ? 5.999 6.687 -18.703 1.00 93.62 126 ILE A N 1
ATOM 1035 C CA . ILE A 1 126 ? 6.490 5.430 -18.127 1.00 93.62 126 ILE A CA 1
ATOM 1036 C C . ILE A 1 126 ? 5.784 4.272 -18.826 1.00 93.62 126 ILE A C 1
ATOM 1038 O O . ILE A 1 126 ? 4.575 4.108 -18.689 1.00 93.62 126 ILE A O 1
ATOM 1042 N N . THR A 1 127 ? 6.528 3.469 -19.587 1.00 93.81 127 THR A N 1
ATOM 1043 C CA . THR A 1 127 ? 5.972 2.285 -20.279 1.00 93.81 127 THR A CA 1
ATOM 1044 C C . THR A 1 127 ? 6.544 0.967 -19.773 1.00 93.81 127 THR A C 1
ATOM 1046 O O . THR A 1 127 ? 6.014 -0.100 -20.071 1.00 93.81 127 THR A O 1
ATOM 1049 N N . GLU A 1 128 ? 7.607 1.024 -18.975 1.00 95.69 128 GLU A N 1
ATOM 1050 C CA . GLU A 1 128 ? 8.349 -0.143 -18.526 1.00 95.69 128 GLU A CA 1
ATOM 1051 C C . GLU A 1 128 ? 8.768 -0.001 -17.062 1.00 95.69 128 GLU A C 1
ATOM 1053 O O . GLU A 1 128 ? 9.080 1.087 -16.571 1.00 95.69 128 GLU A O 1
ATOM 1058 N N . ILE A 1 129 ? 8.813 -1.143 -16.380 1.00 95.25 129 ILE A N 1
ATOM 1059 C CA . ILE A 1 129 ? 9.194 -1.259 -14.976 1.00 95.25 129 ILE A CA 1
ATOM 1060 C C . ILE A 1 129 ? 10.368 -2.225 -14.876 1.00 95.25 129 ILE A C 1
ATOM 1062 O O . ILE A 1 129 ? 10.280 -3.384 -15.294 1.00 95.25 129 ILE A O 1
ATOM 1066 N N . LEU A 1 130 ? 11.462 -1.741 -14.301 1.00 96.50 130 LEU A N 1
ATOM 1067 C CA . LEU A 1 130 ? 12.624 -2.524 -13.927 1.00 96.50 130 LEU A CA 1
ATOM 1068 C C . LEU A 1 130 ? 12.360 -3.197 -12.577 1.00 96.50 130 LEU A C 1
ATOM 1070 O O . LEU A 1 130 ? 12.075 -2.540 -11.580 1.00 96.50 130 LEU A O 1
ATOM 1074 N N . TYR A 1 131 ? 12.494 -4.514 -12.518 1.00 94.94 131 TYR A N 1
ATOM 1075 C CA . TYR A 1 131 ? 12.343 -5.275 -11.283 1.00 94.94 131 TYR A CA 1
ATOM 1076 C C . TYR A 1 131 ? 13.434 -6.334 -11.174 1.00 94.94 131 TYR A C 1
ATOM 1078 O O . TYR A 1 131 ? 14.116 -6.674 -12.146 1.00 94.94 131 TYR A O 1
ATOM 1086 N N . LYS A 1 132 ? 13.614 -6.863 -9.966 1.00 91.69 132 LYS A N 1
ATOM 1087 C CA . LYS A 1 132 ? 14.617 -7.886 -9.696 1.00 91.69 132 LYS A CA 1
ATOM 1088 C C . LYS A 1 132 ? 13.970 -9.264 -9.604 1.00 91.69 132 LYS A C 1
ATOM 1090 O O . LYS A 1 132 ? 13.062 -9.484 -8.807 1.00 91.69 132 LYS A O 1
ATOM 1095 N N . HIS A 1 133 ? 14.475 -10.209 -10.390 1.00 90.06 133 HIS A N 1
ATOM 1096 C CA . HIS A 1 133 ? 14.161 -11.632 -10.278 1.00 90.06 133 HIS A CA 1
ATOM 1097 C C . HIS A 1 133 ? 15.418 -12.378 -9.828 1.00 90.06 133 HIS A C 1
ATOM 1099 O O . HIS A 1 133 ? 16.414 -12.455 -10.551 1.00 90.06 133 HIS A O 1
ATOM 1105 N N . HIS A 1 134 ? 15.390 -12.891 -8.597 1.00 86.19 134 HIS A N 1
ATOM 1106 C CA . HIS A 1 134 ? 16.573 -13.394 -7.891 1.00 86.19 134 HIS A CA 1
ATOM 1107 C C . HIS A 1 134 ? 17.707 -12.353 -7.858 1.00 86.19 134 HIS A C 1
ATOM 1109 O O . HIS A 1 134 ? 17.623 -11.346 -7.158 1.00 86.19 134 HIS A O 1
ATOM 1115 N N . THR A 1 135 ? 18.781 -12.584 -8.607 1.00 87.38 135 THR A N 1
ATOM 1116 C CA . THR A 1 135 ? 19.946 -11.699 -8.702 1.00 87.38 135 THR A CA 1
ATOM 1117 C C . THR A 1 135 ? 19.970 -10.884 -9.991 1.00 87.38 135 THR A C 1
ATOM 1119 O O . THR A 1 135 ? 20.828 -10.016 -10.127 1.00 87.38 135 THR A O 1
ATOM 1122 N N . HIS A 1 136 ? 19.038 -11.126 -10.914 1.00 90.25 136 HIS A N 1
ATOM 1123 C CA . HIS A 1 136 ? 19.038 -10.524 -12.240 1.00 90.25 136 HIS A CA 1
ATOM 1124 C C . HIS A 1 136 ? 17.960 -9.457 -12.354 1.00 90.25 136 HIS A C 1
ATOM 1126 O O . HIS A 1 136 ? 16.831 -9.623 -11.893 1.00 90.25 136 HIS A O 1
ATOM 1132 N N . TRP A 1 137 ? 18.315 -8.365 -13.013 1.00 94.69 137 TRP A N 1
ATOM 1133 C CA . TRP A 1 137 ? 17.347 -7.368 -13.427 1.00 94.69 137 TRP A CA 1
ATOM 1134 C C . TRP A 1 137 ? 16.509 -7.899 -14.588 1.00 94.69 137 TRP A C 1
ATOM 1136 O O . TRP A 1 137 ? 17.013 -8.633 -15.441 1.00 94.69 137 TRP A O 1
ATOM 1146 N N . ARG A 1 138 ? 15.234 -7.525 -14.610 1.00 95.44 138 ARG A N 1
ATOM 1147 C CA . ARG A 1 138 ? 14.266 -7.810 -15.670 1.00 95.44 138 ARG A CA 1
ATOM 1148 C C . ARG A 1 138 ? 13.386 -6.589 -15.889 1.00 95.44 138 ARG A C 1
ATOM 1150 O O . ARG A 1 138 ? 13.273 -5.738 -15.013 1.00 95.44 138 ARG A O 1
ATOM 1157 N N . ILE A 1 139 ? 12.769 -6.520 -17.061 1.00 94.94 139 ILE A N 1
ATOM 1158 C CA . ILE A 1 139 ? 11.816 -5.471 -17.416 1.00 94.94 139 ILE A CA 1
ATOM 1159 C C . ILE A 1 139 ? 10.466 -6.117 -17.691 1.00 94.94 139 ILE A C 1
ATOM 1161 O O . ILE A 1 139 ? 10.400 -7.175 -18.321 1.00 94.94 139 ILE A O 1
ATOM 1165 N N . ARG A 1 140 ? 9.403 -5.462 -17.234 1.00 93.69 140 ARG A N 1
ATOM 1166 C CA . ARG A 1 140 ? 8.028 -5.769 -17.626 1.00 93.69 140 ARG A CA 1
ATOM 1167 C C . ARG A 1 140 ? 7.293 -4.506 -18.050 1.00 93.69 140 ARG A C 1
ATOM 1169 O O . ARG A 1 140 ? 7.744 -3.395 -17.783 1.00 93.69 140 ARG A O 1
ATOM 1176 N N . ASP A 1 141 ? 6.165 -4.715 -18.706 1.00 93.44 141 ASP A N 1
ATOM 1177 C CA . ASP A 1 141 ? 5.282 -3.660 -19.183 1.00 93.44 141 ASP A CA 1
ATOM 1178 C C . ASP A 1 141 ? 4.620 -2.895 -18.018 1.00 93.44 141 ASP A C 1
ATOM 1180 O O . ASP A 1 141 ? 4.315 -3.480 -16.971 1.00 93.44 141 ASP A O 1
ATOM 1184 N N . ALA A 1 142 ? 4.405 -1.588 -18.193 1.00 91.44 142 ALA A N 1
ATOM 1185 C CA . ALA A 1 142 ? 3.763 -0.722 -17.203 1.00 91.44 142 ALA A CA 1
ATOM 1186 C C . ALA A 1 142 ? 2.280 -1.048 -16.956 1.00 91.44 142 ALA A C 1
ATOM 1188 O O . ALA A 1 142 ? 1.720 -0.590 -15.970 1.00 91.44 142 ALA A O 1
ATOM 1189 N N . THR A 1 143 ? 1.639 -1.901 -17.753 1.00 89.94 143 THR A N 1
ATOM 1190 C CA . THR A 1 143 ? 0.331 -2.490 -17.399 1.00 89.94 143 THR A CA 1
ATOM 1191 C C . THR A 1 143 ? 0.361 -3.214 -16.046 1.00 89.94 143 THR A C 1
ATOM 1193 O O . THR A 1 143 ? -0.627 -3.197 -15.313 1.00 89.94 143 THR A O 1
ATOM 1196 N N . PHE A 1 144 ? 1.516 -3.771 -15.658 1.00 87.62 144 PHE A N 1
ATOM 1197 C CA . PHE A 1 144 ? 1.770 -4.373 -14.340 1.00 87.62 144 PHE A CA 1
ATOM 1198 C C . PHE A 1 144 ? 2.290 -3.364 -13.303 1.00 87.62 144 PHE A C 1
ATOM 1200 O O . PHE A 1 144 ? 3.025 -3.723 -12.371 1.00 87.62 144 PHE A O 1
ATOM 1207 N N . PHE A 1 145 ? 1.972 -2.087 -13.490 1.00 86.88 145 PHE A N 1
ATOM 1208 C CA . PHE A 1 145 ? 2.249 -1.035 -12.528 1.00 86.88 145 PHE A CA 1
ATOM 1209 C C . PHE A 1 145 ? 1.472 -1.275 -11.242 1.00 86.88 145 PHE A C 1
ATOM 1211 O O . PHE A 1 145 ? 0.304 -1.654 -11.248 1.00 86.88 145 PHE A O 1
ATOM 1218 N N . TYR A 1 146 ? 2.151 -1.085 -10.116 1.00 88.81 146 TYR A N 1
ATOM 1219 C CA . TYR A 1 146 ? 1.489 -1.098 -8.826 1.00 88.81 146 TYR A CA 1
ATOM 1220 C C . TYR A 1 146 ? 0.678 0.188 -8.681 1.00 88.81 146 TYR A C 1
ATOM 1222 O O . TYR A 1 146 ? 1.263 1.264 -8.524 1.00 88.81 146 TYR A O 1
ATOM 1230 N N . GLN A 1 147 ? -0.646 0.046 -8.722 1.00 90.81 147 GLN A N 1
ATOM 1231 C CA . GLN A 1 147 ? -1.566 1.125 -8.407 1.00 90.81 147 GLN A CA 1
ATOM 1232 C C . GLN A 1 147 ? -1.537 1.373 -6.893 1.00 90.81 147 GLN A C 1
ATOM 1234 O O . GLN A 1 147 ? -1.869 0.493 -6.089 1.00 90.81 147 GLN A O 1
ATOM 1239 N N . HIS A 1 148 ? -1.061 2.550 -6.511 1.00 93.44 148 HIS A N 1
ATOM 1240 C CA . HIS A 1 148 ? -0.896 2.961 -5.130 1.00 93.44 148 HIS A CA 1
ATOM 1241 C C . HIS A 1 148 ? -2.268 3.205 -4.482 1.00 93.44 148 HIS A C 1
ATOM 1243 O O . HIS A 1 148 ? -3.158 3.734 -5.145 1.00 93.44 148 HIS A O 1
ATOM 1249 N N . PRO A 1 149 ? -2.476 2.859 -3.196 1.00 93.62 149 PRO A N 1
ATOM 1250 C CA . PRO A 1 149 ? -3.763 3.051 -2.526 1.00 93.62 149 PRO A CA 1
ATOM 1251 C C . PRO A 1 149 ? -4.345 4.469 -2.617 1.00 93.62 149 PRO A C 1
ATOM 1253 O O . PRO A 1 149 ? -5.557 4.617 -2.728 1.00 93.62 149 PRO A O 1
ATOM 1256 N N . SER A 1 150 ? -3.512 5.513 -2.624 1.00 92.12 150 SER A N 1
ATOM 1257 C CA . SER A 1 150 ? -3.981 6.900 -2.800 1.00 92.12 150 SER A CA 1
ATOM 1258 C C . SER A 1 150 ? -4.577 7.202 -4.181 1.00 92.12 150 SER A C 1
ATOM 1260 O O . SER A 1 150 ? -5.305 8.179 -4.306 1.00 92.12 150 SER A O 1
ATOM 1262 N N . GLU A 1 151 ? -4.338 6.369 -5.200 1.00 92.12 151 GLU A N 1
ATOM 1263 C CA . GLU A 1 151 ? -4.904 6.566 -6.543 1.00 92.12 151 GLU A CA 1
ATOM 1264 C C . GLU A 1 151 ? -6.394 6.200 -6.619 1.00 92.12 151 GLU A C 1
ATOM 1266 O O . GLU A 1 151 ? -7.116 6.725 -7.464 1.00 92.12 151 GLU A O 1
ATOM 1271 N N . TYR A 1 152 ? -6.863 5.280 -5.769 1.00 91.12 152 TYR A N 1
ATOM 1272 C CA . TYR A 1 152 ? -8.234 4.751 -5.830 1.00 91.12 152 TYR A CA 1
ATOM 1273 C C . TYR A 1 152 ? -9.013 4.865 -4.516 1.00 91.12 152 TYR A C 1
ATOM 1275 O O . TYR A 1 152 ? -10.225 4.645 -4.505 1.00 91.12 152 TYR A O 1
ATOM 1283 N N . ILE A 1 153 ? -8.359 5.226 -3.411 1.00 91.62 153 ILE A N 1
ATOM 1284 C CA . ILE A 1 153 ? -9.019 5.488 -2.131 1.00 91.62 153 ILE A CA 1
ATOM 1285 C C . ILE A 1 153 ? -9.212 6.992 -1.973 1.00 91.62 153 ILE A C 1
ATOM 1287 O O . ILE A 1 153 ? -8.253 7.755 -1.920 1.00 91.62 153 ILE A O 1
ATOM 1291 N N . SER A 1 154 ? -10.467 7.412 -1.833 1.00 87.19 154 SER A N 1
ATOM 1292 C CA . SER A 1 154 ? -10.831 8.788 -1.496 1.00 87.19 154 SER A CA 1
ATOM 1293 C C . SER A 1 154 ? -11.466 8.836 -0.110 1.00 87.19 154 SER A C 1
ATOM 1295 O O . SER A 1 154 ? -12.469 8.163 0.143 1.00 87.19 154 SER A O 1
ATOM 1297 N N . ILE A 1 155 ? -10.890 9.653 0.773 1.00 87.94 155 ILE A N 1
ATOM 1298 C CA . ILE A 1 155 ? -11.428 9.936 2.106 1.00 87.94 155 ILE A CA 1
ATOM 1299 C C . ILE A 1 155 ? -11.933 11.375 2.172 1.00 87.94 155 ILE A C 1
ATOM 1301 O O . ILE A 1 155 ? -11.380 12.278 1.537 1.00 87.94 155 ILE A O 1
ATOM 1305 N N . ARG A 1 156 ? -12.982 11.615 2.962 1.00 90.69 156 ARG A N 1
ATOM 1306 C CA . ARG A 1 156 ? -13.387 12.987 3.270 1.00 90.69 156 ARG A CA 1
ATOM 1307 C C . ARG A 1 156 ? -12.362 13.616 4.197 1.00 90.69 156 ARG A C 1
ATOM 1309 O O . ARG A 1 156 ? -11.863 12.990 5.130 1.00 90.69 156 ARG A O 1
ATOM 1316 N N . GLN A 1 157 ? -12.073 14.880 3.929 1.00 88.88 157 GLN A N 1
ATOM 1317 C CA . GLN A 1 157 ? -11.203 15.656 4.791 1.00 88.88 157 GLN A CA 1
ATOM 1318 C C . GLN A 1 157 ? -11.899 15.926 6.131 1.00 88.88 157 GLN A C 1
ATOM 1320 O O . GLN A 1 157 ? -13.119 16.139 6.158 1.00 88.88 157 GLN A O 1
ATOM 1325 N N . PRO A 1 158 ? -11.141 15.938 7.241 1.00 91.44 158 PRO A N 1
ATOM 1326 C CA . PRO A 1 158 ? -11.687 16.320 8.529 1.00 91.44 158 PRO A CA 1
ATOM 1327 C C . PRO A 1 158 ? -12.274 17.740 8.463 1.00 91.44 158 PRO A C 1
ATOM 1329 O O . PRO A 1 158 ? -11.774 18.590 7.722 1.00 91.44 158 PRO A O 1
ATOM 1332 N N . PRO A 1 159 ? -13.306 18.041 9.268 1.00 90.94 159 PRO A N 1
ATOM 1333 C CA . PRO A 1 159 ? -13.986 19.338 9.235 1.00 90.94 159 PRO A CA 1
ATOM 1334 C C . PRO A 1 159 ? -13.100 20.510 9.685 1.00 90.94 159 PRO A C 1
ATOM 1336 O O . PRO A 1 159 ? -13.422 21.664 9.413 1.00 90.94 159 PRO A O 1
ATOM 1339 N N . SER A 1 160 ? -11.998 20.228 10.383 1.00 90.00 160 SER A N 1
ATOM 1340 C CA . SER A 1 160 ? -11.000 21.210 10.799 1.00 90.00 160 SER A CA 1
ATOM 1341 C C . SER A 1 160 ? -9.600 20.594 10.729 1.00 90.00 160 SER A C 1
ATOM 1343 O O . SER A 1 160 ? -9.445 19.435 11.109 1.00 90.00 160 SER A O 1
ATOM 1345 N N . PRO A 1 161 ? -8.556 21.348 10.336 1.00 84.75 161 PRO A N 1
ATOM 1346 C CA . PRO A 1 161 ? -7.173 20.866 10.366 1.00 84.75 161 PRO A CA 1
ATOM 1347 C C . PRO A 1 161 ? -6.642 20.611 11.786 1.00 84.75 161 PRO A C 1
ATOM 1349 O O . PRO A 1 161 ? -5.612 19.963 11.941 1.00 84.75 161 PRO A O 1
ATOM 1352 N N . THR A 1 162 ? -7.311 21.127 12.823 1.00 88.94 162 THR A N 1
ATOM 1353 C CA . THR A 1 162 ? -6.891 20.968 14.225 1.00 88.94 162 THR A CA 1
ATOM 1354 C C . THR A 1 162 ? -7.620 19.847 14.955 1.00 88.94 162 THR A C 1
ATOM 1356 O O . THR A 1 162 ? -7.302 19.590 16.115 1.00 88.94 162 THR A O 1
ATOM 1359 N N . ILE A 1 163 ? -8.631 19.224 14.338 1.00 93.31 163 ILE A N 1
ATOM 1360 C CA . ILE A 1 163 ? -9.350 18.132 14.993 1.00 93.31 163 ILE A CA 1
ATOM 1361 C C . ILE A 1 163 ? -8.456 16.896 15.062 1.00 93.31 163 ILE A C 1
ATOM 1363 O O . ILE A 1 163 ? -7.723 16.589 14.121 1.00 93.31 163 ILE A O 1
ATOM 1367 N N . LEU A 1 164 ? -8.526 16.177 16.179 1.00 93.56 164 LEU A N 1
ATOM 1368 C CA . LEU A 1 164 ? -7.811 14.921 16.322 1.00 93.56 164 LEU A CA 1
ATOM 1369 C C . LEU A 1 164 ? -8.402 13.888 15.364 1.00 93.56 164 LEU A C 1
ATOM 1371 O O . LEU A 1 164 ? -9.615 13.682 15.351 1.00 93.56 164 LEU A O 1
ATOM 1375 N N . VAL A 1 165 ? -7.550 13.238 14.574 1.00 94.00 165 VAL A N 1
ATOM 1376 C CA . VAL A 1 165 ? -7.968 12.198 13.633 1.00 94.00 165 VAL A CA 1
ATOM 1377 C C . VAL A 1 165 ? -7.530 10.838 14.157 1.00 94.00 165 VAL A C 1
ATOM 1379 O O . VAL A 1 165 ? -6.348 10.625 14.418 1.00 94.00 165 VAL A O 1
ATOM 1382 N N . TYR A 1 166 ? -8.471 9.904 14.273 1.00 95.25 166 TYR A N 1
ATOM 1383 C CA . TYR A 1 166 ? -8.177 8.510 14.598 1.00 95.25 166 TYR A CA 1
ATOM 1384 C C . TYR A 1 166 ? -8.483 7.616 13.407 1.00 95.25 166 TYR A C 1
ATOM 1386 O O . TYR A 1 166 ? -9.607 7.599 12.916 1.00 95.25 166 TYR A O 1
ATOM 1394 N N . LYS A 1 167 ? -7.488 6.840 12.980 1.00 95.75 167 LYS A N 1
ATOM 1395 C CA . LYS A 1 167 ? -7.613 5.855 11.903 1.00 95.75 167 LYS A CA 1
ATOM 1396 C C . LYS A 1 167 ? -7.640 4.444 12.485 1.00 95.75 167 LYS A C 1
ATOM 1398 O O . LYS A 1 167 ? -6.629 3.956 12.989 1.00 95.75 167 LYS A O 1
ATOM 1403 N N . LEU A 1 168 ? -8.801 3.800 12.471 1.00 95.94 168 LEU A N 1
ATOM 1404 C CA . LEU A 1 168 ? -9.015 2.452 12.986 1.00 95.94 168 LEU A CA 1
ATOM 1405 C C . LEU A 1 168 ? -8.829 1.420 11.874 1.00 95.94 168 LEU A C 1
ATOM 1407 O O . LEU A 1 168 ? -9.560 1.398 10.887 1.00 95.94 168 LEU A O 1
ATOM 1411 N N . PHE A 1 169 ? -7.871 0.528 12.089 1.00 96.25 169 PHE A N 1
ATOM 1412 C CA . PHE A 1 169 ? -7.654 -0.669 11.297 1.00 96.25 169 PHE A CA 1
ATOM 1413 C C . PHE A 1 169 ? -8.502 -1.797 11.872 1.00 96.25 169 PHE A C 1
ATOM 1415 O O . PHE A 1 169 ? -8.274 -2.219 13.010 1.00 96.25 169 PHE A O 1
ATOM 1422 N N . LEU A 1 170 ? -9.446 -2.316 11.093 1.00 95.62 170 LEU A N 1
ATOM 1423 C CA . LEU A 1 170 ? -10.217 -3.500 11.457 1.00 95.62 170 LEU A CA 1
ATOM 1424 C C . LEU A 1 170 ? -9.619 -4.753 10.817 1.00 95.62 170 LEU A C 1
ATOM 1426 O O . LEU A 1 170 ? -9.294 -4.778 9.632 1.00 95.62 170 LEU A O 1
ATOM 1430 N N . ASP A 1 171 ? -9.470 -5.786 11.630 1.00 93.81 171 ASP A N 1
ATOM 1431 C CA . ASP A 1 171 ? -9.056 -7.131 11.250 1.00 93.81 171 ASP A CA 1
ATOM 1432 C C . ASP A 1 171 ? -10.257 -8.054 11.453 1.00 93.81 171 ASP A C 1
ATOM 1434 O O . ASP A 1 171 ? -10.795 -8.125 12.564 1.00 93.81 171 ASP A O 1
ATOM 1438 N N . ILE A 1 172 ? -10.715 -8.699 10.382 1.00 94.06 172 ILE A N 1
ATOM 1439 C CA . ILE A 1 172 ? -11.811 -9.666 10.436 1.00 94.06 172 ILE A CA 1
ATOM 1440 C C . ILE A 1 172 ? -11.235 -11.067 10.377 1.00 94.06 172 ILE A C 1
ATOM 1442 O O . ILE A 1 172 ? -10.472 -11.386 9.474 1.00 94.06 172 ILE A O 1
ATOM 1446 N N . TYR A 1 173 ? -11.679 -11.924 11.287 1.00 92.06 173 TYR A N 1
ATOM 1447 C CA . TYR A 1 173 ? -11.420 -13.353 11.234 1.00 92.06 173 TYR A CA 1
ATOM 1448 C C . TYR A 1 173 ? -12.710 -14.107 10.910 1.00 92.06 173 TYR A C 1
ATOM 1450 O O . TYR A 1 173 ? -13.738 -13.867 11.549 1.00 92.06 173 TYR A O 1
ATOM 1458 N N . TYR A 1 174 ? -12.650 -15.013 9.935 1.00 91.56 174 TYR A N 1
ATOM 1459 C CA . TYR A 1 174 ? -13.745 -15.921 9.598 1.00 91.56 174 TYR A CA 1
ATOM 1460 C C . TYR A 1 174 ? -13.289 -17.373 9.688 1.00 91.56 174 TYR A C 1
ATOM 1462 O O . TYR A 1 174 ? -12.263 -17.735 9.114 1.00 91.56 174 TYR A O 1
ATOM 1470 N N . ASP A 1 175 ? -14.066 -18.197 10.388 1.00 87.88 175 ASP A N 1
ATOM 1471 C CA . ASP A 1 175 ? -13.741 -19.606 10.608 1.00 87.88 175 ASP A CA 1
ATOM 1472 C C . ASP A 1 175 ? -14.995 -20.469 10.669 1.00 87.88 175 ASP A C 1
ATOM 1474 O O . ASP A 1 175 ? -15.957 -20.138 11.366 1.00 87.88 175 ASP A O 1
ATOM 1478 N N . ASP A 1 176 ? -14.964 -21.594 9.965 1.00 86.19 176 ASP A N 1
ATOM 1479 C CA . ASP A 1 176 ? -16.037 -22.578 9.983 1.00 86.19 176 ASP A CA 1
ATOM 1480 C C . ASP A 1 176 ? -15.717 -23.647 11.029 1.00 86.19 176 ASP A C 1
ATOM 1482 O O . ASP A 1 176 ? -14.766 -24.417 10.890 1.00 86.19 176 ASP A O 1
ATOM 1486 N N . PHE A 1 177 ? -16.556 -23.758 12.057 1.00 82.38 177 PHE A N 1
ATOM 1487 C CA . PHE A 1 177 ? -16.393 -24.764 13.103 1.00 82.38 177 PHE A CA 1
ATOM 1488 C C . PHE A 1 177 ? -17.609 -25.689 13.200 1.00 82.38 177 PHE A C 1
ATOM 1490 O O . PHE A 1 177 ? -18.751 -25.314 12.931 1.00 82.38 177 PHE A O 1
ATOM 1497 N N . GLY A 1 178 ? -17.360 -26.942 13.588 1.00 81.25 178 GLY A N 1
ATOM 1498 C CA . GLY A 1 178 ? -18.424 -27.891 13.907 1.00 81.25 178 GLY A CA 1
ATOM 1499 C C . GLY A 1 178 ? -19.067 -27.524 15.242 1.00 81.25 178 GLY A C 1
ATOM 1500 O O . GLY A 1 178 ? -18.376 -27.436 16.258 1.00 81.25 178 GLY A O 1
ATOM 1501 N N . THR A 1 179 ? -20.383 -27.321 15.256 1.00 69.62 179 THR A N 1
ATOM 1502 C CA . THR A 1 179 ? -21.147 -26.992 16.474 1.00 69.62 179 THR A CA 1
ATOM 1503 C C . THR A 1 179 ? -21.145 -28.138 17.483 1.00 69.62 179 THR A C 1
ATOM 1505 O O . THR A 1 179 ? -21.059 -27.911 18.690 1.00 69.62 179 THR A O 1
ATOM 1508 N N . PHE A 1 180 ? -21.172 -29.377 16.990 1.00 73.88 180 PHE A N 1
ATOM 1509 C CA . PHE A 1 180 ? -21.096 -30.597 17.786 1.00 73.88 180 PHE A CA 1
ATOM 1510 C C . PHE A 1 180 ? -20.113 -31.584 17.149 1.00 73.88 180 PHE A C 1
ATOM 1512 O O . PHE A 1 180 ? -19.914 -31.586 15.937 1.00 73.88 180 PHE A O 1
ATOM 1519 N N . ARG A 1 181 ? -19.510 -32.467 17.961 1.00 57.62 181 ARG A N 1
ATOM 1520 C CA . ARG A 1 181 ? -18.481 -33.433 17.510 1.00 57.62 181 ARG A CA 1
ATOM 1521 C C . ARG A 1 181 ? -18.915 -34.339 16.346 1.00 57.62 181 ARG A C 1
ATOM 1523 O O . ARG A 1 181 ? -18.042 -34.867 15.669 1.00 57.62 181 ARG A O 1
ATOM 1530 N N . ASN A 1 182 ? -20.222 -34.523 16.144 1.00 63.78 182 ASN A N 1
ATOM 1531 C CA . ASN A 1 182 ? -20.797 -35.454 15.170 1.00 63.78 182 ASN A CA 1
ATOM 1532 C C . ASN A 1 182 ? -21.751 -34.787 14.159 1.00 63.78 182 ASN A C 1
ATOM 1534 O O . ASN A 1 182 ? -22.408 -35.504 13.407 1.00 63.78 182 ASN A O 1
ATOM 1538 N N . ASP A 1 183 ? -21.849 -33.455 14.134 1.00 58.56 183 ASP A N 1
ATOM 1539 C CA . ASP A 1 183 ? -22.773 -32.768 13.227 1.00 58.56 183 ASP A CA 1
ATOM 1540 C C . ASP A 1 183 ? -22.094 -32.429 11.896 1.00 58.56 183 ASP A C 1
ATOM 1542 O O . ASP A 1 183 ? -21.003 -31.866 11.850 1.00 58.56 183 ASP A O 1
ATOM 1546 N N . TYR A 1 184 ? -22.775 -32.751 10.793 1.00 61.88 184 TYR A N 1
ATOM 1547 C CA . TYR A 1 184 ? -22.325 -32.502 9.415 1.00 61.88 184 TYR A CA 1
ATOM 1548 C C . TYR A 1 184 ? -22.508 -31.045 8.959 1.00 61.88 184 TYR A C 1
ATOM 1550 O O . TYR A 1 184 ? -22.299 -30.721 7.789 1.00 61.88 184 TYR A O 1
ATOM 1558 N N . HIS A 1 185 ? -22.927 -30.170 9.869 1.00 73.94 185 HIS A N 1
ATOM 1559 C CA . HIS A 1 185 ? -23.317 -28.802 9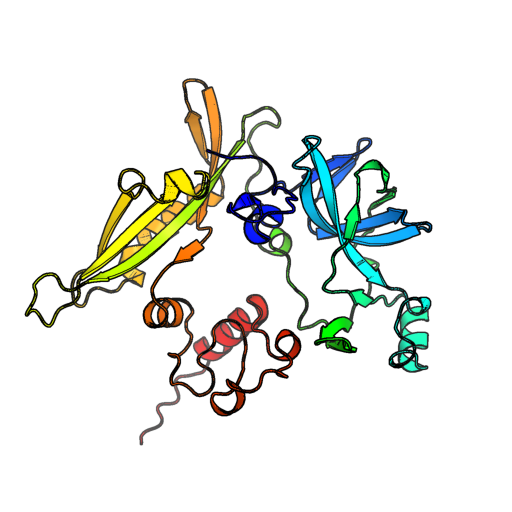.579 1.00 73.94 185 HIS A CA 1
ATOM 1560 C C . HIS A 1 185 ? -22.332 -27.839 10.243 1.00 73.94 185 HIS A C 1
ATOM 1562 O O . HIS A 1 185 ? -22.317 -27.703 11.465 1.00 73.94 185 HIS A O 1
ATOM 1568 N N . SER A 1 186 ? -21.487 -27.194 9.434 1.00 80.44 186 SER A N 1
ATOM 1569 C CA . SER A 1 186 ? -20.585 -26.146 9.911 1.00 80.44 186 SER A CA 1
ATOM 1570 C C . SER A 1 186 ? -21.358 -24.873 10.258 1.00 80.44 186 SER A C 1
ATOM 1572 O O . SER A 1 186 ? -22.354 -24.535 9.611 1.00 80.44 186 SER A O 1
ATOM 1574 N N . LEU A 1 187 ? -20.877 -24.172 11.282 1.00 87.69 187 LEU A N 1
ATOM 1575 C CA . LEU A 1 187 ? -21.291 -22.824 11.648 1.00 87.69 187 LEU A CA 1
ATOM 1576 C C . LEU A 1 187 ? -20.101 -21.890 11.427 1.00 87.69 187 LEU A C 1
ATOM 1578 O O . LEU A 1 187 ? -19.015 -22.150 11.944 1.00 87.69 187 LEU A O 1
ATOM 1582 N N . GLY A 1 188 ? -20.307 -20.818 10.668 1.00 89.00 188 GLY A N 1
ATOM 1583 C CA . GLY A 1 188 ? -19.269 -19.824 10.417 1.00 89.00 188 GLY A CA 1
ATOM 1584 C C . GLY A 1 188 ? -19.239 -18.784 11.531 1.00 89.00 188 GLY A C 1
ATOM 1585 O O . GLY A 1 188 ? -20.243 -18.119 11.775 1.00 89.00 188 GLY A O 1
ATOM 1586 N N . GLY A 1 189 ? -18.119 -18.619 12.223 1.00 92.56 189 GLY A N 1
ATOM 1587 C CA . GLY A 1 189 ? -17.904 -17.538 13.184 1.00 92.56 189 GLY A CA 1
ATOM 1588 C C . GLY A 1 189 ? -17.220 -16.351 12.525 1.00 92.56 189 GLY A C 1
ATOM 1589 O O . GLY A 1 189 ? -16.179 -16.523 11.895 1.00 92.56 189 GLY A O 1
ATOM 1590 N N . VAL A 1 190 ? -17.778 -15.150 12.697 1.00 94.38 190 VAL A N 1
ATOM 1591 C CA . VAL A 1 190 ? -17.159 -13.899 12.241 1.00 94.38 190 VAL A CA 1
ATOM 1592 C C . VAL A 1 190 ? -16.758 -13.064 13.448 1.00 94.38 190 VAL A C 1
ATOM 1594 O O . VAL A 1 190 ? -17.585 -12.732 14.304 1.00 94.38 190 VAL A O 1
ATOM 1597 N N . TYR A 1 191 ? -15.483 -12.697 13.500 1.00 94.62 191 TYR A N 1
ATOM 1598 C CA . TYR A 1 191 ? -14.882 -11.953 14.597 1.00 94.62 191 TYR A CA 1
ATOM 1599 C C . TYR A 1 191 ? -14.185 -10.706 14.067 1.00 94.62 191 TYR A C 1
ATOM 1601 O O . TYR A 1 191 ? -13.640 -10.713 12.969 1.00 94.62 191 TYR A O 1
ATOM 1609 N N . VAL A 1 192 ? -14.176 -9.647 14.865 1.00 95.12 192 VAL A N 1
ATOM 1610 C CA . VAL A 1 192 ? -13.518 -8.375 14.568 1.00 95.12 192 VAL A CA 1
ATOM 1611 C C . VAL A 1 192 ? -12.500 -8.074 15.658 1.00 95.12 192 VAL A C 1
ATOM 1613 O O . VAL A 1 192 ? -12.727 -8.315 16.847 1.00 95.12 192 VAL A O 1
ATOM 1616 N N . GLN A 1 193 ? -11.377 -7.499 15.254 1.00 94.38 193 GLN A N 1
ATOM 1617 C CA . GLN A 1 193 ? -10.342 -6.992 16.135 1.00 94.38 193 GLN A CA 1
ATOM 1618 C C . GLN A 1 193 ? -9.792 -5.659 15.614 1.00 94.38 193 GLN A C 1
ATOM 1620 O O . GLN A 1 193 ? -9.766 -5.401 14.416 1.00 94.38 193 GLN A O 1
ATOM 1625 N N . PHE A 1 194 ? -9.298 -4.811 16.520 1.00 95.19 194 PHE A N 1
ATOM 1626 C CA . PHE A 1 194 ? -8.558 -3.609 16.138 1.00 95.19 194 PHE A CA 1
ATOM 1627 C C . PHE A 1 194 ? -7.087 -3.936 15.861 1.00 95.19 194 PHE A C 1
ATOM 1629 O O . PHE A 1 194 ? -6.323 -4.276 16.772 1.00 95.19 194 PHE A O 1
ATOM 1636 N N . GLY A 1 195 ? -6.664 -3.756 14.614 1.00 95.19 195 GLY A N 1
ATOM 1637 C CA . GLY A 1 195 ? -5.274 -3.883 14.187 1.00 95.19 195 GLY A CA 1
ATOM 1638 C C . GLY A 1 195 ? -4.337 -2.848 14.811 1.00 95.19 195 GLY A C 1
ATOM 1639 O O . GLY A 1 195 ? -3.133 -3.081 14.876 1.00 95.19 195 GLY A O 1
ATOM 1640 N N . ASN A 1 196 ? -4.884 -1.755 15.350 1.00 96.50 196 ASN A N 1
ATOM 1641 C CA . ASN A 1 196 ? -4.159 -0.741 16.117 1.00 96.50 196 ASN A CA 1
ATOM 1642 C C . ASN A 1 196 ? -3.622 -1.262 17.462 1.00 96.50 196 ASN A C 1
ATOM 1644 O O . ASN A 1 196 ? -2.880 -0.563 18.153 1.00 96.50 196 ASN A O 1
ATOM 1648 N N . MET A 1 197 ? -4.037 -2.442 17.921 1.00 96.56 197 MET A N 1
ATOM 1649 C CA . MET A 1 197 ? -3.488 -3.030 19.140 1.00 96.56 197 MET A CA 1
ATOM 1650 C C . MET A 1 197 ? -2.121 -3.680 18.871 1.00 96.56 197 MET A C 1
ATOM 1652 O O . MET A 1 197 ? -1.963 -4.346 17.848 1.00 96.56 197 MET A O 1
ATOM 1656 N N . PRO A 1 198 ? -1.157 -3.582 19.810 1.00 96.06 198 PRO A N 1
ATOM 1657 C CA . PRO A 1 198 ? 0.088 -4.339 19.718 1.00 96.06 198 PRO A CA 1
ATOM 1658 C C . PRO A 1 198 ? -0.166 -5.841 19.590 1.00 96.06 198 PRO A C 1
ATOM 1660 O O . PRO A 1 198 ? -1.127 -6.367 20.165 1.00 96.06 198 PRO A O 1
ATOM 1663 N N . ALA A 1 199 ? 0.732 -6.561 18.925 1.00 94.31 199 ALA A N 1
ATOM 1664 C CA . ALA A 1 199 ? 0.606 -7.982 18.620 1.00 94.31 199 ALA A CA 1
ATOM 1665 C C . ALA A 1 199 ? 0.321 -8.827 19.867 1.00 94.31 199 ALA A C 1
ATOM 1667 O O . ALA A 1 199 ? -0.481 -9.760 19.830 1.00 94.31 199 ALA A O 1
ATOM 1668 N N . ARG A 1 200 ? 0.923 -8.473 21.009 1.00 95.06 200 ARG A N 1
ATOM 1669 C CA . ARG A 1 200 ? 0.651 -9.140 22.290 1.00 95.06 200 ARG A CA 1
ATOM 1670 C C . ARG A 1 200 ? -0.798 -8.964 22.750 1.00 95.06 200 ARG A C 1
ATOM 1672 O O . ARG A 1 200 ? -1.377 -9.914 23.263 1.00 95.06 200 ARG A O 1
ATOM 1679 N N . GLN A 1 201 ? -1.371 -7.772 22.590 1.00 95.81 201 GLN A N 1
ATOM 1680 C CA . GLN A 1 201 ? -2.760 -7.489 22.963 1.00 95.81 201 GLN A CA 1
ATOM 1681 C C . GLN A 1 201 ? -3.731 -8.166 21.996 1.00 95.81 201 GLN A C 1
ATOM 1683 O O . GLN A 1 201 ? -4.705 -8.762 22.445 1.00 95.81 201 GLN A O 1
ATOM 1688 N N . LYS A 1 202 ? -3.428 -8.161 20.694 1.00 92.75 202 LYS A N 1
ATOM 1689 C CA . LYS A 1 202 ? -4.226 -8.852 19.670 1.00 92.75 202 LYS A CA 1
ATOM 1690 C C . LYS A 1 202 ? -4.387 -10.356 19.925 1.00 92.75 202 LYS A C 1
ATOM 1692 O O . LYS A 1 202 ? -5.400 -10.952 19.589 1.00 92.75 202 LYS A O 1
ATOM 1697 N N . LYS A 1 203 ? -3.420 -10.987 20.592 1.00 91.88 203 LYS A N 1
ATOM 1698 C CA . LYS A 1 203 ? -3.488 -12.413 20.959 1.00 91.88 203 LYS A CA 1
ATOM 1699 C C . LYS A 1 203 ? -4.387 -12.720 22.164 1.00 91.88 203 LYS A C 1
ATOM 1701 O O . LYS A 1 203 ? -4.609 -13.889 22.461 1.00 91.88 203 LYS A O 1
ATOM 1706 N N . LEU A 1 204 ? -4.876 -11.716 22.892 1.00 94.50 204 LEU A N 1
ATOM 1707 C CA . LEU A 1 204 ? -5.721 -11.943 24.067 1.00 94.50 204 LEU A CA 1
ATOM 1708 C C . LEU A 1 204 ? -7.181 -12.128 23.646 1.00 94.50 204 LEU A C 1
ATOM 1710 O O . LEU A 1 204 ? -7.742 -11.252 22.998 1.00 94.50 204 LEU A O 1
ATOM 1714 N N . LEU A 1 205 ? -7.823 -13.210 24.101 1.00 90.94 205 LEU A N 1
ATOM 1715 C CA . LEU A 1 205 ? -9.223 -13.533 23.773 1.00 90.94 205 LEU A CA 1
ATOM 1716 C C . LEU A 1 205 ? -10.206 -12.388 24.064 1.00 90.94 205 LEU A C 1
ATOM 1718 O O . LEU A 1 205 ? -11.124 -12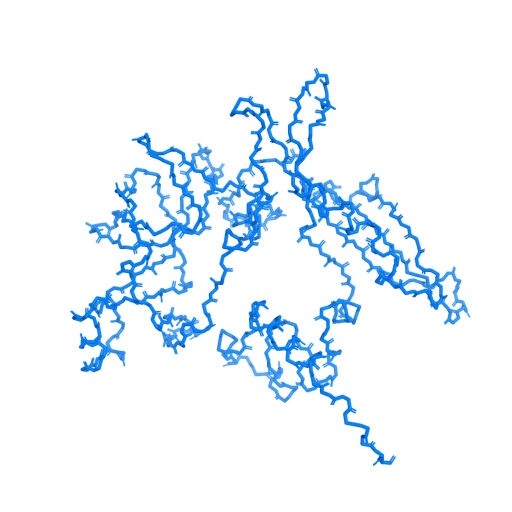.160 23.290 1.00 90.94 205 LEU A O 1
ATOM 1722 N N . LYS A 1 206 ? -9.974 -11.613 25.131 1.00 93.25 206 LYS A N 1
ATOM 1723 C CA . LYS A 1 206 ? -10.802 -10.446 25.493 1.00 93.25 206 LYS A CA 1
ATOM 1724 C C . LYS A 1 206 ? -10.836 -9.331 24.434 1.00 93.25 206 LYS A C 1
ATOM 1726 O O . LYS A 1 206 ? -11.639 -8.418 24.553 1.00 93.25 206 LYS A O 1
ATOM 1731 N N . ASN A 1 207 ? -9.925 -9.380 23.463 1.00 94.06 207 ASN A N 1
ATOM 1732 C CA . ASN A 1 207 ? -9.773 -8.397 22.396 1.00 94.06 207 ASN A CA 1
ATOM 1733 C C . ASN A 1 207 ? -10.272 -8.934 21.038 1.00 94.06 207 ASN A C 1
ATOM 1735 O O . ASN A 1 207 ? -9.944 -8.349 20.004 1.00 94.06 207 ASN A O 1
ATOM 1739 N N . TYR A 1 208 ? -11.013 -10.047 21.037 1.00 91.88 208 TYR A N 1
ATOM 1740 C CA . TYR A 1 208 ? -11.786 -10.534 19.896 1.00 91.88 208 TYR A CA 1
ATOM 1741 C C . TYR A 1 208 ? -13.257 -10.224 20.145 1.00 91.88 208 TYR A C 1
ATOM 1743 O O . TYR A 1 208 ? -13.824 -10.642 21.156 1.00 91.88 208 TYR A O 1
ATOM 1751 N N . PHE A 1 209 ? -13.873 -9.496 19.222 1.00 94.31 209 PHE A N 1
ATOM 1752 C CA . PHE A 1 209 ? -15.283 -9.141 19.285 1.00 94.31 209 PHE A CA 1
ATOM 1753 C C . PHE A 1 209 ? -16.055 -10.023 18.312 1.00 94.31 209 PHE A C 1
ATOM 1755 O O . PHE A 1 209 ? -15.684 -10.128 17.148 1.00 94.31 209 PHE A O 1
ATOM 1762 N N . VAL A 1 210 ? -17.114 -10.682 18.775 1.00 94.50 210 VAL A N 1
ATOM 1763 C CA . VAL A 1 210 ? -17.967 -11.496 17.900 1.00 94.50 210 VAL A CA 1
ATOM 1764 C C . VAL A 1 210 ? -18.870 -10.557 17.111 1.00 94.50 210 VAL A C 1
ATOM 1766 O O . VAL A 1 210 ? -19.669 -9.842 17.712 1.00 94.50 210 VAL A O 1
ATOM 1769 N N . LEU A 1 211 ? -18.747 -10.564 15.783 1.00 94.25 211 LEU A N 1
ATOM 1770 C CA . LEU A 1 211 ? -19.670 -9.848 14.902 1.00 94.25 211 LEU A CA 1
ATOM 1771 C C . LEU A 1 211 ? -20.961 -10.652 14.723 1.00 94.25 211 LEU A C 1
ATOM 1773 O O . LEU A 1 211 ? -22.056 -10.100 14.768 1.00 94.25 211 LEU A O 1
ATOM 1777 N N . GLY A 1 212 ? -20.836 -11.970 14.571 1.00 94.38 212 GLY A N 1
ATOM 1778 C CA . GLY A 1 212 ? -21.977 -12.872 14.535 1.00 94.38 212 GLY A CA 1
ATOM 1779 C C . GLY A 1 212 ? -21.616 -14.258 14.026 1.00 94.38 212 GLY A C 1
ATOM 1780 O O . GLY A 1 212 ? -20.444 -14.594 13.848 1.00 94.38 212 GLY A O 1
ATOM 1781 N N . PHE A 1 213 ? -22.655 -15.058 13.808 1.00 92.81 213 PHE A N 1
ATOM 1782 C CA . PHE A 1 213 ? -22.537 -16.422 13.316 1.00 92.81 213 PHE A CA 1
ATOM 1783 C C . PHE A 1 213 ? -23.345 -16.590 12.030 1.00 92.81 213 PHE A C 1
ATOM 1785 O O . PHE A 1 213 ? -24.518 -16.220 11.977 1.00 92.81 213 PHE A O 1
ATOM 1792 N N . VAL A 1 214 ? -22.721 -17.178 11.015 1.00 91.06 214 VAL A N 1
ATOM 1793 C CA . VAL A 1 214 ? -23.346 -17.564 9.752 1.00 91.06 214 VAL A CA 1
ATOM 1794 C C . VAL A 1 214 ? -23.878 -18.990 9.919 1.00 91.06 214 VAL A C 1
ATOM 1796 O O . VAL A 1 214 ? -23.068 -19.914 10.040 1.00 91.06 214 VAL A O 1
ATOM 1799 N N . PRO A 1 215 ? -25.210 -19.195 9.980 1.00 88.12 215 PRO A N 1
ATOM 1800 C CA . PRO A 1 215 ? -25.797 -20.517 10.173 1.00 88.12 215 PRO A CA 1
ATOM 1801 C C . PRO A 1 215 ? -25.430 -21.457 9.025 1.00 88.12 215 PRO A C 1
ATOM 1803 O O . PRO A 1 215 ? -25.095 -21.017 7.925 1.00 88.12 215 PRO A O 1
ATOM 1806 N N . PHE A 1 216 ? -25.564 -22.764 9.253 1.00 81.12 216 PHE A N 1
ATOM 1807 C CA . PHE A 1 216 ? -25.454 -23.742 8.175 1.00 81.12 216 PHE A CA 1
ATOM 1808 C C . PHE A 1 216 ? -26.406 -23.378 7.029 1.00 81.12 216 PHE A C 1
ATOM 1810 O O . PHE A 1 216 ? -27.556 -23.018 7.278 1.00 81.12 216 PHE A O 1
ATOM 1817 N N . SER A 1 217 ? -25.929 -23.483 5.784 1.00 80.62 217 SER A N 1
ATOM 1818 C CA . SER A 1 217 ? -26.588 -23.002 4.552 1.00 80.62 217 SER A CA 1
ATOM 1819 C C . SER A 1 217 ? -26.751 -21.480 4.417 1.00 80.62 217 SER A C 1
ATOM 1821 O O . SER A 1 217 ? -27.236 -21.014 3.388 1.00 80.62 217 SER A O 1
ATOM 1823 N N . GLY A 1 218 ? -26.310 -20.701 5.406 1.00 83.62 218 GLY A N 1
ATOM 1824 C CA . GLY A 1 218 ? -26.259 -19.247 5.336 1.00 83.62 218 GLY A CA 1
ATOM 1825 C C . GLY A 1 218 ? -25.209 -18.756 4.340 1.00 83.62 218 GLY A C 1
ATOM 1826 O O . GLY A 1 218 ? -24.169 -19.384 4.134 1.00 83.62 218 GLY A O 1
ATOM 1827 N N . ASN A 1 219 ? -25.483 -17.611 3.720 1.00 87.44 219 ASN A N 1
ATOM 1828 C CA . ASN A 1 219 ? -24.571 -16.976 2.782 1.00 87.44 219 ASN A CA 1
ATOM 1829 C C . ASN A 1 219 ? -23.711 -15.932 3.512 1.00 87.44 219 ASN A C 1
ATOM 1831 O O . ASN A 1 219 ? -24.226 -14.927 4.000 1.00 87.44 219 ASN A O 1
ATOM 1835 N N . PHE A 1 220 ? -22.394 -16.160 3.568 1.00 87.81 220 PHE A N 1
ATOM 1836 C CA . PHE A 1 220 ? -21.444 -15.231 4.192 1.00 87.81 220 PHE A CA 1
ATOM 1837 C C . PHE A 1 220 ? -21.509 -13.824 3.583 1.00 87.81 220 PHE A C 1
ATOM 1839 O O . PHE A 1 220 ? -21.477 -12.839 4.316 1.00 87.81 220 PHE A O 1
ATOM 1846 N N . ASN A 1 221 ? -21.644 -13.715 2.257 1.00 88.88 221 ASN A N 1
ATOM 1847 C CA . ASN A 1 221 ? -21.709 -12.414 1.597 1.00 88.88 221 ASN A CA 1
ATOM 1848 C C . ASN A 1 221 ? -22.949 -11.650 2.060 1.00 88.88 221 ASN A C 1
ATOM 1850 O O . ASN A 1 221 ? -22.817 -10.502 2.463 1.00 88.88 221 ASN A O 1
ATOM 1854 N N . GLU A 1 222 ? -24.121 -12.294 2.075 1.00 92.56 222 GLU A N 1
ATOM 1855 C CA . GLU A 1 222 ? -25.363 -11.679 2.568 1.00 92.56 222 GLU A CA 1
ATOM 1856 C C . GLU A 1 222 ? -25.258 -11.269 4.040 1.00 92.56 222 GLU A C 1
ATOM 1858 O O . GLU A 1 222 ? -25.683 -10.171 4.396 1.00 92.56 222 GLU A O 1
ATOM 1863 N N . PHE A 1 223 ? -24.641 -12.108 4.878 1.00 93.25 223 PHE A N 1
ATOM 1864 C CA . PHE A 1 223 ? -24.378 -11.791 6.283 1.00 93.25 223 PHE A CA 1
ATOM 1865 C C . PHE A 1 223 ? -23.496 -10.543 6.441 1.00 93.25 223 PHE A C 1
ATOM 1867 O O . PHE A 1 223 ? -23.764 -9.701 7.296 1.00 93.25 223 PHE A O 1
ATOM 1874 N N . MET A 1 224 ? -22.461 -10.403 5.609 1.00 92.75 224 MET A N 1
ATOM 1875 C CA . MET A 1 224 ? -21.522 -9.282 5.677 1.00 92.75 224 MET A CA 1
ATOM 1876 C C . MET A 1 224 ? -22.053 -7.993 5.043 1.00 92.75 224 MET A C 1
ATOM 1878 O O . MET A 1 224 ? -21.518 -6.926 5.343 1.00 92.75 224 MET A O 1
ATOM 1882 N N . LEU A 1 225 ? -23.085 -8.048 4.190 1.00 94.44 225 LEU A N 1
ATOM 1883 C CA . LEU A 1 225 ? -23.586 -6.874 3.459 1.00 94.44 225 LEU A CA 1
ATOM 1884 C C . LEU A 1 225 ? -23.892 -5.662 4.361 1.00 94.44 225 LEU A C 1
ATOM 1886 O O . LEU A 1 225 ? -23.402 -4.578 4.032 1.00 94.44 225 LEU A O 1
ATOM 1890 N N . PRO A 1 226 ? -24.635 -5.790 5.483 1.00 95.00 226 PRO A N 1
ATOM 1891 C CA . PRO A 1 226 ? -24.922 -4.647 6.351 1.00 95.00 226 PRO A CA 1
ATOM 1892 C C . PRO A 1 226 ? -23.646 -4.047 6.946 1.00 95.00 226 PRO A C 1
ATOM 1894 O O . PRO A 1 226 ? -23.439 -2.839 6.871 1.00 95.00 226 PRO A O 1
ATOM 1897 N N . PHE A 1 227 ? -22.745 -4.903 7.441 1.00 94.31 227 PHE A N 1
ATOM 1898 C CA . PHE A 1 227 ? -21.467 -4.476 8.004 1.00 94.31 227 PHE A CA 1
ATOM 1899 C C . PHE A 1 227 ? -20.619 -3.728 6.969 1.00 94.31 227 PHE A C 1
ATOM 1901 O O . PHE A 1 227 ? -20.114 -2.647 7.249 1.00 94.31 227 PHE A O 1
ATOM 1908 N N . ILE A 1 228 ? -20.490 -4.261 5.751 1.00 93.38 228 ILE A N 1
ATOM 1909 C CA . ILE A 1 228 ? -19.725 -3.611 4.678 1.00 93.38 228 ILE A CA 1
ATOM 1910 C C . ILE A 1 228 ? -20.358 -2.275 4.272 1.00 93.38 228 ILE A C 1
ATOM 1912 O O . ILE A 1 228 ? -19.631 -1.326 3.984 1.00 93.38 228 ILE A O 1
ATOM 1916 N N . SER A 1 229 ? -21.691 -2.177 4.257 1.00 94.44 229 SER A N 1
ATOM 1917 C CA . SER A 1 229 ? -22.384 -0.916 3.973 1.00 94.44 229 SER A CA 1
ATOM 1918 C C . SER A 1 229 ? -22.052 0.152 5.016 1.00 94.44 229 SER A C 1
ATOM 1920 O O . SER A 1 229 ? -21.661 1.258 4.650 1.00 94.44 229 SER A O 1
ATOM 1922 N N . GLU A 1 230 ? -22.135 -0.191 6.302 1.00 94.50 230 GLU A N 1
ATOM 1923 C CA . GLU A 1 230 ? -21.785 0.721 7.397 1.00 94.50 230 GLU A CA 1
ATOM 1924 C C . GLU A 1 230 ? -20.294 1.081 7.388 1.00 94.50 230 GLU A C 1
ATOM 1926 O O . GLU A 1 230 ? -19.931 2.240 7.594 1.00 94.50 230 GLU A O 1
ATOM 1931 N N . MET A 1 231 ? -19.418 0.118 7.086 1.00 94.25 231 MET A N 1
ATOM 1932 C CA . MET A 1 231 ? -17.981 0.367 6.981 1.00 94.25 231 MET A CA 1
ATOM 1933 C C . MET A 1 231 ? -17.647 1.345 5.863 1.00 94.25 231 MET A C 1
ATOM 1935 O O . MET A 1 231 ? -16.845 2.242 6.091 1.00 94.25 231 MET A O 1
ATOM 1939 N N . LYS A 1 232 ? -18.291 1.253 4.695 1.00 93.38 232 LYS A N 1
ATOM 1940 C CA . LYS A 1 232 ? -18.091 2.228 3.609 1.00 93.38 232 LYS A CA 1
ATOM 1941 C C . LYS A 1 232 ? -18.452 3.649 4.028 1.00 93.38 232 LYS A C 1
ATOM 1943 O O . LYS A 1 232 ? -17.802 4.597 3.597 1.00 93.38 232 LYS A O 1
ATOM 1948 N N . GLU A 1 233 ? -19.475 3.815 4.863 1.00 93.06 233 GLU A N 1
ATOM 1949 C CA . GLU A 1 233 ? -19.809 5.122 5.433 1.00 93.06 233 GLU A CA 1
ATOM 1950 C C . GLU A 1 233 ? -18.764 5.569 6.462 1.00 93.06 233 GLU A C 1
ATOM 1952 O O . GLU A 1 233 ? -18.368 6.735 6.477 1.00 93.06 233 GLU A O 1
ATOM 1957 N N . PHE A 1 234 ? -18.276 4.650 7.297 1.00 94.31 234 PHE A N 1
ATOM 1958 C CA . PHE A 1 234 ? -17.301 4.958 8.343 1.00 94.31 234 PHE A CA 1
ATOM 1959 C C . PHE A 1 234 ? -15.881 5.215 7.798 1.00 94.31 234 PHE A C 1
ATOM 1961 O O . PHE A 1 234 ? -15.124 6.004 8.370 1.00 94.31 234 PHE A O 1
ATOM 1968 N N . GLU A 1 235 ? -15.540 4.638 6.646 1.00 95.25 235 GLU A N 1
ATOM 1969 C CA . GLU A 1 235 ? -14.318 4.926 5.883 1.00 95.25 235 GLU A CA 1
ATOM 1970 C C . GLU A 1 235 ? -14.257 6.385 5.421 1.00 95.25 235 GLU A C 1
ATOM 1972 O O . GLU A 1 235 ? -13.177 6.949 5.257 1.00 95.25 235 GLU A O 1
ATOM 1977 N N . GLN A 1 236 ? -15.418 7.028 5.272 1.00 94.06 236 GLN A N 1
ATOM 1978 C CA . GLN A 1 236 ? -15.529 8.451 4.949 1.00 94.06 236 GLN A CA 1
ATOM 1979 C C . GLN A 1 236 ? -15.431 9.356 6.182 1.00 94.06 236 GLN A C 1
ATOM 1981 O O . GLN A 1 236 ? -15.595 10.566 6.050 1.00 94.06 236 GLN A O 1
ATOM 1986 N N . GLY A 1 237 ? -15.174 8.792 7.362 1.00 94.31 237 GLY A N 1
ATOM 1987 C CA . GLY A 1 237 ? -14.942 9.512 8.604 1.00 94.31 237 GLY A CA 1
ATOM 1988 C C . GLY A 1 237 ? -16.206 10.060 9.274 1.00 94.31 237 GLY A C 1
ATOM 1989 O O . GLY A 1 237 ? -17.127 10.573 8.634 1.00 94.31 237 GLY A O 1
ATOM 1990 N N . LYS A 1 238 ? -16.237 9.985 10.606 1.00 95.00 238 LYS A N 1
ATOM 1991 C CA . LYS A 1 238 ? -17.358 10.420 11.447 1.00 95.00 238 LYS A CA 1
ATOM 1992 C C . LYS A 1 238 ? -16.857 11.214 12.649 1.00 95.00 238 LYS A C 1
ATOM 1994 O O . LYS A 1 238 ? -15.869 10.843 13.275 1.00 95.00 238 LYS A O 1
ATOM 1999 N N . LEU A 1 239 ? -17.557 12.295 12.988 1.00 95.56 239 LEU A N 1
ATOM 2000 C CA . LEU A 1 239 ? -17.333 13.008 14.246 1.00 95.56 239 LEU A CA 1
ATOM 2001 C C . LEU A 1 239 ? -17.849 12.173 15.417 1.00 95.56 239 LEU A C 1
ATOM 2003 O O . LEU A 1 239 ? -18.997 11.721 15.403 1.00 95.56 239 LEU A O 1
ATOM 2007 N N . MET A 1 240 ? -16.994 11.962 16.411 1.00 95.69 240 MET A N 1
ATOM 2008 C CA . MET A 1 240 ? -17.293 11.177 17.603 1.00 95.69 240 MET A CA 1
ATOM 2009 C C . MET A 1 240 ? -16.632 11.805 18.826 1.00 95.69 240 MET A C 1
ATOM 2011 O O . MET A 1 240 ? -15.529 12.337 18.733 1.00 95.69 240 MET A O 1
ATOM 2015 N N . GLU A 1 241 ? -17.273 11.678 19.984 1.00 95.62 241 GLU A N 1
ATOM 2016 C CA . GLU A 1 241 ? -16.642 12.007 21.259 1.00 95.62 241 GLU A CA 1
ATOM 2017 C C . GLU A 1 241 ? -15.774 10.824 21.714 1.00 95.62 241 GLU A C 1
ATOM 2019 O O . GLU A 1 241 ? -16.263 9.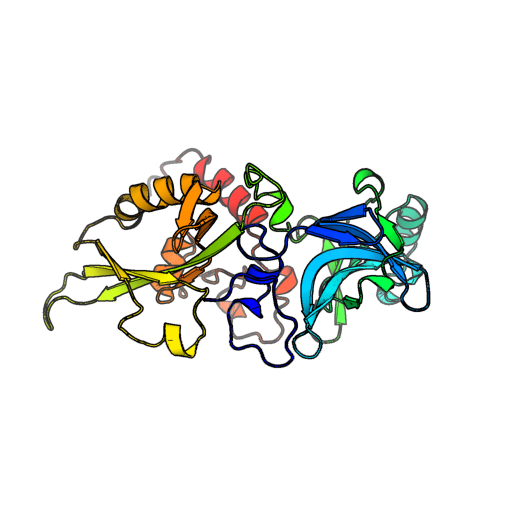706 21.903 1.00 95.62 241 GLU A O 1
ATOM 2024 N N . VAL A 1 242 ? -14.475 11.061 21.888 1.00 93.06 242 VAL A N 1
ATOM 2025 C CA . VAL A 1 242 ? -13.506 10.076 22.376 1.00 93.06 242 VAL A CA 1
ATOM 2026 C C . VAL A 1 242 ? -12.841 10.644 23.624 1.00 93.06 242 VAL A C 1
ATOM 2028 O O . VAL A 1 242 ? -12.139 11.647 23.562 1.00 93.06 242 VAL A O 1
ATOM 2031 N N . ASN A 1 243 ? -13.059 10.001 24.776 1.00 91.50 243 ASN A N 1
ATOM 2032 C CA . ASN A 1 243 ? -12.546 10.450 26.079 1.00 91.50 243 ASN A CA 1
ATOM 2033 C C . ASN A 1 243 ? -12.902 11.917 26.417 1.00 91.50 243 ASN A C 1
ATOM 2035 O O . ASN A 1 243 ? -12.079 12.639 26.980 1.00 91.50 243 ASN A O 1
ATOM 2039 N N . GLY A 1 244 ? -14.115 12.363 26.070 1.00 92.94 244 GLY A N 1
ATOM 2040 C CA . GLY A 1 244 ? -14.579 13.731 26.327 1.00 92.94 244 GLY A CA 1
ATOM 2041 C C . GLY A 1 244 ? -14.025 14.791 25.369 1.00 92.94 244 GLY A C 1
ATOM 2042 O O . GLY A 1 244 ? -14.109 15.979 25.672 1.00 92.94 244 GLY A O 1
ATOM 2043 N N . GLN A 1 245 ? -13.427 14.387 24.244 1.00 93.88 245 GLN A N 1
ATOM 2044 C CA . GLN A 1 245 ? -12.939 15.286 23.197 1.00 93.88 245 GLN A CA 1
ATOM 2045 C C . GLN A 1 245 ? -13.537 14.911 21.842 1.00 93.88 245 GLN A C 1
ATOM 2047 O O . GLN A 1 245 ? -13.623 13.730 21.506 1.00 93.88 245 GLN A O 1
ATOM 2052 N N . ASP A 1 246 ? -13.900 15.916 21.046 1.00 95.25 246 ASP A N 1
ATOM 2053 C CA . ASP A 1 246 ? -14.325 15.697 19.666 1.00 95.25 246 ASP A CA 1
ATOM 2054 C C . ASP A 1 246 ? -13.146 15.204 18.822 1.00 95.25 246 ASP A C 1
ATOM 2056 O O . ASP A 1 246 ? -12.096 15.849 18.733 1.00 95.25 246 ASP A O 1
ATOM 2060 N N . ALA A 1 247 ? -13.339 14.063 18.169 1.00 96.06 247 ALA A N 1
ATOM 2061 C CA . ALA A 1 247 ? -12.388 13.469 17.248 1.00 96.06 247 ALA A CA 1
ATOM 2062 C C . ALA A 1 247 ? -13.075 13.095 15.933 1.00 96.06 247 ALA A C 1
ATOM 2064 O O . ALA A 1 247 ? -14.250 12.720 15.886 1.00 96.06 247 ALA A O 1
ATOM 2065 N N . TYR A 1 248 ? -12.318 13.172 14.846 1.00 96.31 248 TYR A N 1
ATOM 2066 C CA . TYR A 1 248 ? -12.722 12.668 13.546 1.00 96.31 248 TYR A CA 1
ATOM 2067 C C . TYR A 1 248 ? -12.199 11.241 13.381 1.00 96.31 248 TYR A C 1
ATOM 2069 O O . TYR A 1 248 ? -10.996 11.009 13.266 1.00 96.31 248 TYR A O 1
ATOM 2077 N N . VAL A 1 249 ? -13.098 10.267 13.422 1.00 95.75 249 VAL A N 1
ATOM 2078 C CA . VAL A 1 249 ? -12.749 8.846 13.410 1.00 95.75 249 VAL A CA 1
ATOM 2079 C C . VAL A 1 249 ? -13.016 8.277 12.027 1.00 95.75 249 VAL A C 1
ATOM 2081 O O . VAL A 1 249 ? -14.146 8.319 11.548 1.00 95.75 249 VAL A O 1
ATOM 2084 N N . ILE A 1 250 ? -11.981 7.727 11.408 1.00 95.62 250 ILE A N 1
ATOM 2085 C CA . ILE A 1 250 ? -12.044 6.944 10.177 1.00 95.62 250 ILE A CA 1
ATOM 2086 C C . ILE A 1 250 ? -11.837 5.489 10.582 1.00 95.62 250 ILE A C 1
ATOM 2088 O O . ILE A 1 250 ? -10.867 5.183 11.273 1.00 95.62 250 ILE A O 1
ATOM 2092 N N . ALA A 1 251 ? -12.717 4.587 10.164 1.00 95.12 251 ALA A N 1
ATOM 2093 C CA . ALA A 1 251 ? -12.530 3.155 10.376 1.00 95.12 251 ALA A CA 1
ATOM 2094 C C . ALA A 1 251 ? -12.607 2.428 9.042 1.00 95.12 251 ALA A C 1
ATOM 2096 O O . ALA A 1 251 ? -13.513 2.690 8.262 1.00 95.12 251 ALA A O 1
ATOM 2097 N N . SER A 1 252 ? -11.675 1.512 8.797 1.00 95.19 252 SER A N 1
ATOM 2098 C CA . SER A 1 252 ? -11.627 0.739 7.560 1.00 95.19 252 SER A CA 1
ATOM 2099 C C . SER A 1 252 ? -11.238 -0.707 7.820 1.00 95.19 252 SER A C 1
ATOM 2101 O O . SER A 1 252 ? -10.506 -1.019 8.768 1.00 95.19 252 SER A O 1
ATOM 2103 N N . LEU A 1 253 ? -11.730 -1.589 6.954 1.00 93.75 253 LEU A N 1
ATOM 2104 C CA . LEU A 1 253 ? -11.308 -2.976 6.910 1.00 93.75 253 LEU A CA 1
ATOM 2105 C C . LEU A 1 253 ? -9.890 -3.070 6.337 1.00 93.75 253 LEU A C 1
ATOM 2107 O O . LEU A 1 253 ? -9.656 -2.803 5.163 1.00 93.75 253 LEU A O 1
ATOM 2111 N N . GLY A 1 254 ? -8.937 -3.465 7.174 1.00 91.94 254 GLY A N 1
ATOM 2112 C CA . GLY A 1 254 ? -7.543 -3.593 6.773 1.00 91.94 254 GLY A CA 1
ATOM 2113 C C . GLY A 1 254 ? -7.190 -4.992 6.286 1.00 91.94 254 GLY A C 1
ATOM 2114 O O . GLY A 1 254 ? -6.571 -5.148 5.236 1.00 91.94 254 GLY A O 1
ATOM 2115 N N . VAL A 1 255 ? -7.580 -6.027 7.030 1.00 91.19 255 VAL A N 1
ATOM 2116 C CA . VAL A 1 255 ? -7.307 -7.417 6.646 1.00 91.19 255 VAL A CA 1
ATOM 2117 C C . VAL A 1 255 ? -8.491 -8.314 6.974 1.00 91.19 255 VAL A C 1
ATOM 2119 O O . VAL A 1 255 ? -9.199 -8.102 7.956 1.00 91.19 255 VAL A O 1
ATOM 2122 N N . VAL A 1 256 ? -8.692 -9.317 6.124 1.00 91.00 256 VAL A N 1
ATOM 2123 C CA . VAL A 1 256 ? -9.580 -10.446 6.384 1.00 91.00 256 VAL A CA 1
ATOM 2124 C C . VAL A 1 256 ? -8.709 -11.688 6.438 1.00 91.00 256 VAL A C 1
ATOM 2126 O O . VAL A 1 256 ? -7.978 -11.974 5.490 1.00 91.00 256 VAL A O 1
ATOM 2129 N N . THR A 1 257 ? -8.781 -12.392 7.555 1.00 89.25 257 THR A N 1
ATOM 2130 C CA . THR A 1 257 ? -8.034 -13.608 7.836 1.00 89.25 257 THR A CA 1
ATOM 2131 C C . THR A 1 257 ? -9.010 -14.773 7.887 1.00 89.25 257 THR A C 1
ATOM 2133 O O . THR A 1 257 ? -9.997 -14.739 8.619 1.00 89.25 257 THR A O 1
ATOM 2136 N N . ALA A 1 258 ? -8.723 -15.825 7.139 1.00 90.06 258 ALA A N 1
ATOM 2137 C CA . ALA A 1 258 ? -9.406 -17.104 7.279 1.00 90.06 258 ALA A CA 1
ATOM 2138 C C . ALA A 1 258 ? -8.426 -18.241 6.967 1.00 90.06 258 ALA A C 1
ATOM 2140 O O . ALA A 1 258 ? -7.254 -18.023 6.653 1.00 90.06 258 ALA A O 1
ATOM 2141 N N . ASP A 1 259 ? -8.873 -19.483 7.057 1.00 87.00 259 ASP A N 1
ATOM 2142 C CA . ASP A 1 259 ? -8.116 -20.595 6.504 1.00 87.00 259 ASP A CA 1
ATOM 2143 C C . ASP A 1 259 ? -8.122 -20.565 4.965 1.00 87.00 259 ASP A C 1
ATOM 2145 O O . ASP A 1 259 ? -8.995 -20.010 4.294 1.00 87.00 259 ASP A O 1
ATOM 2149 N N . LEU A 1 260 ? -7.087 -21.171 4.382 1.00 85.31 260 LEU A N 1
ATOM 2150 C CA . LEU A 1 260 ? -6.774 -21.048 2.958 1.00 85.31 260 LEU A CA 1
ATOM 2151 C C . LEU A 1 260 ? -7.962 -21.316 2.006 1.00 85.31 260 LEU A C 1
ATOM 2153 O O . LEU A 1 260 ? -8.095 -20.586 1.020 1.00 85.31 260 LEU A O 1
ATOM 2157 N N . PRO A 1 261 ? -8.810 -22.350 2.201 1.00 85.50 261 PRO A N 1
ATOM 2158 C CA . PRO A 1 261 ? -9.920 -22.590 1.282 1.00 85.50 261 PRO A CA 1
ATOM 2159 C C . PRO A 1 261 ? -10.985 -21.485 1.338 1.00 85.50 261 PRO A C 1
ATOM 2161 O O . PRO A 1 261 ? -11.519 -21.125 0.288 1.00 85.50 261 PRO A O 1
ATOM 2164 N N . GLN A 1 262 ? -11.272 -20.942 2.518 1.00 85.00 262 GLN A N 1
ATOM 2165 C CA . GLN A 1 262 ? -12.285 -19.921 2.753 1.00 85.00 262 GLN A CA 1
ATOM 2166 C C . GLN A 1 262 ? -11.774 -18.581 2.233 1.00 85.00 262 GLN A C 1
ATOM 2168 O O . GLN A 1 262 ? -12.492 -17.907 1.496 1.00 85.00 262 GLN A O 1
ATOM 2173 N N . GLU A 1 263 ? -10.507 -18.252 2.498 1.00 87.38 263 GLU A N 1
ATOM 2174 C CA . GLU A 1 263 ? -9.855 -17.077 1.913 1.00 87.38 263 GLU A CA 1
ATOM 2175 C C . GLU A 1 263 ? -9.876 -17.117 0.382 1.00 87.38 263 GLU A C 1
ATOM 2177 O O . GLU A 1 263 ? -10.193 -16.119 -0.262 1.00 87.38 263 GLU A O 1
ATOM 2182 N N . ASN A 1 264 ? -9.586 -18.272 -0.224 1.00 88.88 264 ASN A N 1
ATOM 2183 C CA . ASN A 1 264 ? -9.658 -18.417 -1.676 1.00 88.88 264 ASN A CA 1
ATOM 2184 C C . ASN A 1 264 ? -11.077 -18.151 -2.202 1.00 88.88 264 ASN A C 1
ATOM 2186 O O . ASN A 1 264 ? -11.224 -17.421 -3.183 1.00 88.88 264 ASN A O 1
ATOM 2190 N N . ASN A 1 265 ? -12.109 -18.684 -1.535 1.00 85.62 265 ASN A N 1
ATOM 2191 C CA . ASN A 1 265 ? -13.499 -18.424 -1.918 1.00 85.62 265 ASN A CA 1
ATOM 2192 C C . ASN A 1 265 ? -13.832 -16.922 -1.825 1.00 85.62 265 ASN A C 1
ATOM 2194 O O . ASN A 1 265 ? -14.443 -16.389 -2.749 1.00 85.62 265 ASN A O 1
ATOM 2198 N N . MET A 1 266 ? -13.394 -16.236 -0.761 1.00 86.00 266 MET A N 1
ATOM 2199 C CA . MET A 1 266 ? -13.603 -14.791 -0.585 1.00 86.00 266 MET A CA 1
ATOM 2200 C C . MET A 1 266 ? -12.888 -13.955 -1.650 1.00 86.00 266 MET A C 1
ATOM 2202 O O . MET A 1 266 ? -13.436 -12.967 -2.125 1.00 86.00 266 MET A O 1
ATOM 2206 N N . CYS A 1 267 ? -11.687 -14.360 -2.070 1.00 86.25 267 CYS A N 1
ATOM 2207 C CA . CYS A 1 267 ? -10.946 -13.686 -3.137 1.00 86.25 267 CYS A CA 1
ATOM 2208 C C . CYS A 1 267 ? -11.454 -14.023 -4.555 1.00 86.25 267 CYS A C 1
ATOM 2210 O O . CYS A 1 267 ? -10.851 -13.572 -5.528 1.00 86.25 267 CYS A O 1
ATOM 2212 N N . GLY A 1 268 ? -12.486 -14.863 -4.707 1.00 87.38 268 GLY A N 1
ATOM 2213 C CA . GLY A 1 268 ? -12.951 -15.325 -6.021 1.00 87.38 268 GLY A CA 1
ATOM 2214 C C . GLY A 1 268 ? -11.937 -16.217 -6.752 1.00 87.38 268 GLY A C 1
ATOM 2215 O O . GLY A 1 268 ? -11.967 -16.337 -7.978 1.00 87.38 268 GLY A O 1
ATOM 2216 N N . VAL A 1 269 ? -11.014 -16.844 -6.016 1.00 88.25 269 VAL A N 1
ATOM 2217 C CA . VAL A 1 269 ? -9.961 -17.709 -6.558 1.00 88.25 269 VAL A CA 1
ATOM 2218 C C . VAL A 1 269 ? -10.293 -19.164 -6.248 1.00 88.25 269 VAL A C 1
ATOM 2220 O O . VAL A 1 269 ? -10.695 -19.525 -5.147 1.00 88.25 269 VAL A O 1
ATOM 2223 N N . LEU A 1 270 ? -10.093 -20.053 -7.221 1.00 89.31 270 LEU A N 1
ATOM 2224 C CA . LEU A 1 270 ? -10.297 -21.482 -6.997 1.00 89.31 270 LEU A CA 1
ATOM 2225 C C . LEU A 1 270 ? -9.337 -22.030 -5.926 1.00 89.31 270 LEU A C 1
ATOM 2227 O O . LEU A 1 270 ? -8.250 -21.505 -5.691 1.00 89.31 270 LEU A O 1
ATOM 2231 N N . ARG A 1 271 ? -9.713 -23.141 -5.290 1.00 87.75 271 ARG A N 1
ATOM 2232 C CA . ARG A 1 271 ? -8.913 -23.791 -4.236 1.00 87.75 271 ARG A CA 1
ATOM 2233 C C . ARG A 1 271 ? -7.521 -24.216 -4.728 1.00 87.75 271 ARG A C 1
ATOM 2235 O O . ARG A 1 271 ? -7.294 -24.376 -5.925 1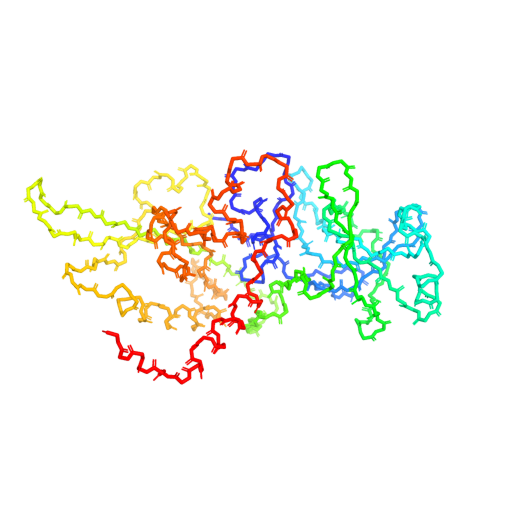.00 87.75 271 ARG A O 1
ATOM 2242 N N . HIS A 1 272 ? -6.622 -24.519 -3.790 1.00 82.38 272 HIS A N 1
ATOM 2243 C CA . HIS A 1 272 ? -5.236 -24.953 -4.046 1.00 82.38 272 HIS A CA 1
ATOM 2244 C C . HIS A 1 272 ? -5.089 -26.122 -5.044 1.00 82.38 272 HIS A C 1
ATOM 2246 O O . HIS A 1 272 ? -4.042 -26.282 -5.665 1.00 82.38 272 HIS A O 1
ATOM 2252 N N . ASN A 1 273 ? -6.135 -26.936 -5.228 1.00 87.12 273 ASN A N 1
ATOM 2253 C CA . ASN A 1 273 ? -6.142 -28.033 -6.195 1.00 87.12 273 ASN A CA 1
ATOM 2254 C C . ASN A 1 273 ? -6.335 -27.596 -7.656 1.00 87.12 273 ASN A C 1
ATOM 2256 O O . ASN A 1 273 ? -6.053 -28.385 -8.563 1.00 87.12 273 ASN A O 1
ATOM 2260 N N . ALA A 1 274 ? -6.807 -26.376 -7.903 1.00 91.25 274 ALA A N 1
ATOM 2261 C CA . ALA A 1 274 ? -6.992 -25.854 -9.246 1.00 91.25 274 ALA A CA 1
ATOM 2262 C C . ALA A 1 274 ? -5.656 -25.630 -9.960 1.00 91.25 274 ALA A C 1
ATOM 2264 O O . ALA A 1 274 ? -4.604 -25.488 -9.339 1.00 91.25 274 ALA A O 1
ATOM 2265 N N . ASN A 1 275 ? -5.703 -25.537 -11.293 1.00 92.44 275 ASN A N 1
ATOM 2266 C CA . ASN A 1 275 ? -4.497 -25.259 -12.067 1.00 92.44 275 ASN A CA 1
ATOM 2267 C C . ASN A 1 275 ? -3.867 -23.906 -11.694 1.00 92.44 275 ASN A C 1
ATOM 2269 O O . ASN A 1 275 ? -2.654 -23.806 -11.727 1.00 92.44 275 ASN A O 1
ATOM 2273 N N . LYS A 1 276 ? -4.658 -22.893 -11.319 1.00 90.12 276 LYS A N 1
ATOM 2274 C CA . LYS A 1 276 ? -4.182 -21.579 -10.847 1.00 90.12 276 LYS A CA 1
ATOM 2275 C C . LYS A 1 276 ? -4.869 -21.198 -9.531 1.00 90.12 276 LYS A C 1
ATOM 2277 O O . LYS A 1 276 ? -5.664 -20.265 -9.497 1.00 90.12 276 LYS A O 1
ATOM 2282 N N . GLY A 1 277 ? -4.601 -21.960 -8.470 1.00 89.44 277 GLY A N 1
ATOM 2283 C CA . GLY A 1 277 ? -5.231 -21.774 -7.152 1.00 89.44 277 GLY A CA 1
ATOM 2284 C C . GLY A 1 277 ? -4.570 -20.733 -6.237 1.00 89.44 277 GLY A C 1
ATOM 2285 O O . GLY A 1 277 ? -4.980 -20.591 -5.089 1.00 89.44 277 GLY A O 1
ATOM 2286 N N . CYS A 1 278 ? -3.521 -20.041 -6.696 1.00 89.38 278 CYS A N 1
ATOM 2287 C CA . CYS A 1 278 ? -2.847 -19.002 -5.919 1.00 89.38 278 CYS A CA 1
ATOM 2288 C C . CYS A 1 278 ? -3.541 -17.642 -6.107 1.00 89.38 278 CYS A C 1
ATOM 2290 O O . CYS A 1 278 ? -3.798 -17.217 -7.238 1.00 89.38 278 CYS A O 1
ATOM 2292 N N . ARG A 1 279 ? -3.803 -16.945 -4.995 1.00 88.25 279 ARG A N 1
ATOM 2293 C CA . ARG A 1 279 ? -4.371 -15.585 -4.979 1.00 88.25 279 ARG A CA 1
ATOM 2294 C C . ARG A 1 279 ? -3.357 -14.478 -5.267 1.00 88.25 279 ARG A C 1
ATOM 2296 O O . ARG A 1 279 ? -3.740 -13.384 -5.648 1.00 88.25 279 ARG A O 1
ATOM 2303 N N . THR A 1 280 ? -2.067 -14.764 -5.118 1.00 88.62 280 THR A N 1
ATOM 2304 C CA . THR A 1 280 ? -0.994 -13.776 -5.312 1.00 88.62 280 THR A CA 1
ATOM 2305 C C . THR A 1 280 ? -0.401 -13.834 -6.714 1.00 88.62 280 THR A C 1
ATOM 2307 O O . THR A 1 280 ? 0.086 -12.829 -7.217 1.00 88.62 280 THR A O 1
ATOM 2310 N N . CYS A 1 281 ? -0.427 -14.993 -7.373 1.00 90.62 281 CYS A N 1
ATOM 2311 C CA . CYS A 1 281 ? 0.150 -15.158 -8.703 1.00 90.62 281 CYS A CA 1
ATOM 2312 C C . CYS A 1 281 ? -0.633 -16.159 -9.556 1.00 90.62 281 CYS A C 1
ATOM 2314 O O . CYS A 1 281 ? -1.509 -16.888 -9.095 1.00 90.62 281 CYS A O 1
ATOM 2316 N N . THR A 1 282 ? -0.297 -16.206 -10.836 1.00 90.75 282 THR A N 1
ATOM 2317 C CA . THR A 1 282 ? -0.932 -17.039 -11.861 1.00 90.75 282 THR A CA 1
ATOM 2318 C C . THR A 1 282 ? -0.158 -18.334 -12.127 1.00 90.75 282 THR A C 1
ATOM 2320 O O . THR A 1 282 ? -0.360 -18.974 -13.164 1.00 90.75 282 THR A O 1
ATOM 2323 N N . ALA A 1 283 ? 0.704 -18.734 -11.180 1.00 91.06 283 ALA A N 1
ATOM 2324 C CA . ALA A 1 283 ? 1.449 -19.987 -11.208 1.00 91.06 283 ALA A CA 1
ATOM 2325 C C . ALA A 1 283 ? 0.544 -21.179 -11.515 1.00 91.06 283 ALA A C 1
ATOM 2327 O O . ALA A 1 283 ? -0.523 -21.333 -10.918 1.00 91.06 283 ALA A O 1
ATOM 2328 N N . SER A 1 284 ? 0.997 -22.039 -12.428 1.00 91.31 284 SER A N 1
ATOM 2329 C CA . SER A 1 284 ? 0.293 -23.285 -12.704 1.00 91.31 284 SER A CA 1
ATOM 2330 C C . SER A 1 284 ? 0.569 -24.323 -11.613 1.00 91.31 284 SER A C 1
ATOM 2332 O O . SER A 1 284 ? 1.648 -24.325 -11.019 1.00 91.31 284 SER A O 1
ATOM 2334 N N . ARG A 1 285 ? -0.339 -25.284 -11.420 1.00 89.69 285 ARG A N 1
ATOM 2335 C CA . ARG A 1 285 ? -0.156 -26.408 -10.486 1.00 89.69 285 ARG A CA 1
ATOM 2336 C C . ARG A 1 285 ? 1.138 -27.182 -10.760 1.00 89.69 285 ARG A C 1
ATOM 2338 O O . ARG A 1 285 ? 1.794 -27.630 -9.827 1.00 89.69 285 ARG A O 1
ATOM 2345 N N . LYS A 1 286 ? 1.533 -27.296 -12.033 1.00 90.12 286 LYS A N 1
ATOM 2346 C CA . LYS A 1 286 ? 2.782 -27.956 -12.457 1.00 90.12 286 LYS A CA 1
ATOM 2347 C C . LYS A 1 286 ? 4.043 -27.179 -12.061 1.00 90.12 286 LYS A C 1
ATOM 2349 O O . LYS A 1 286 ? 5.127 -27.746 -12.070 1.00 90.12 286 LYS A O 1
ATOM 2354 N N . SER A 1 287 ? 3.906 -25.895 -11.745 1.00 89.31 287 SER A N 1
ATOM 2355 C CA . SER A 1 287 ? 5.008 -24.984 -11.428 1.00 89.31 287 SER A CA 1
ATOM 2356 C C . SER A 1 287 ? 5.147 -24.708 -9.931 1.00 89.31 287 SER A C 1
ATOM 2358 O O . SER A 1 287 ? 6.095 -24.037 -9.550 1.00 89.31 287 SER A O 1
ATOM 2360 N N . LEU A 1 288 ? 4.255 -25.227 -9.076 1.00 84.06 288 LEU A N 1
ATOM 2361 C CA . LEU A 1 288 ? 4.253 -24.919 -7.637 1.00 84.06 288 LEU A CA 1
ATOM 2362 C C . LEU A 1 288 ? 5.531 -25.359 -6.908 1.00 84.06 288 LEU A C 1
ATOM 2364 O O . LEU A 1 288 ? 5.878 -24.782 -5.885 1.00 84.06 288 LEU A O 1
ATOM 2368 N N . THR A 1 289 ? 6.245 -26.356 -7.433 1.00 87.31 289 THR A N 1
ATOM 2369 C CA . THR A 1 289 ? 7.535 -26.816 -6.894 1.00 87.31 289 THR A CA 1
ATOM 2370 C C . THR A 1 289 ? 8.738 -26.141 -7.560 1.00 87.31 289 THR A C 1
ATOM 2372 O O . THR A 1 289 ? 9.878 -26.505 -7.278 1.00 87.31 289 THR A O 1
ATOM 2375 N N . ASN A 1 290 ? 8.519 -25.191 -8.477 1.00 88.75 290 ASN A N 1
ATOM 2376 C CA . ASN A 1 290 ? 9.594 -24.470 -9.148 1.00 88.75 290 ASN A CA 1
ATOM 2377 C C . ASN A 1 290 ? 10.022 -23.248 -8.327 1.00 88.75 290 ASN A C 1
ATOM 2379 O O . ASN A 1 290 ? 9.421 -22.178 -8.413 1.00 88.75 290 ASN A O 1
ATOM 2383 N N . PHE A 1 291 ? 11.129 -23.387 -7.604 1.00 84.81 291 PHE A N 1
ATOM 2384 C CA . PHE A 1 291 ? 11.722 -22.299 -6.823 1.00 84.81 291 PHE A CA 1
ATOM 2385 C C . PHE A 1 291 ? 12.273 -21.136 -7.672 1.00 84.81 291 PHE A C 1
ATOM 2387 O O . PHE A 1 291 ? 12.569 -20.080 -7.121 1.00 84.81 291 PHE A O 1
ATOM 2394 N N . PHE A 1 292 ? 12.390 -21.303 -8.996 1.00 88.06 292 PHE A N 1
ATOM 2395 C CA . PHE A 1 292 ? 12.865 -20.276 -9.935 1.00 88.06 292 PHE A CA 1
ATOM 2396 C C . PHE A 1 292 ? 11.736 -19.512 -10.629 1.00 88.06 292 PHE A C 1
ATOM 2398 O O . PHE A 1 292 ? 11.953 -18.854 -11.651 1.00 88.06 292 PHE A O 1
ATOM 2405 N N . GLN A 1 293 ? 10.505 -19.630 -10.132 1.00 87.06 293 GLN A N 1
ATOM 2406 C CA . GLN A 1 293 ? 9.377 -18.951 -10.742 1.00 87.06 293 GLN A CA 1
ATOM 2407 C C . GLN A 1 293 ? 9.540 -17.426 -10.673 1.00 87.06 293 GLN A C 1
ATOM 2409 O O . GLN A 1 293 ? 9.850 -16.854 -9.629 1.00 87.06 293 GLN A O 1
ATOM 2414 N N . ASP A 1 294 ? 9.298 -16.758 -11.801 1.00 90.12 294 ASP A N 1
ATOM 2415 C CA . ASP A 1 294 ? 9.233 -15.301 -11.872 1.00 90.12 294 ASP A CA 1
ATOM 2416 C C . ASP A 1 294 ? 7.875 -14.829 -11.341 1.00 90.12 294 ASP A C 1
ATOM 2418 O O . ASP A 1 294 ? 6.908 -14.628 -12.082 1.00 90.12 294 ASP A O 1
ATOM 2422 N N . VAL A 1 295 ? 7.776 -14.767 -10.010 1.00 87.69 295 VAL A N 1
ATOM 2423 C CA . VAL A 1 295 ? 6.558 -14.331 -9.320 1.00 87.69 295 VAL A CA 1
ATOM 2424 C C . VAL A 1 295 ? 6.171 -12.919 -9.758 1.00 87.69 295 VAL A C 1
ATOM 2426 O O . VAL A 1 295 ? 5.036 -12.787 -10.196 1.00 87.69 295 VAL A O 1
ATOM 2429 N N . PRO A 1 296 ? 7.063 -11.904 -9.779 1.00 86.94 296 PRO A N 1
ATOM 2430 C CA . PRO A 1 296 ? 6.690 -10.565 -10.236 1.00 86.94 296 PRO A CA 1
ATOM 2431 C C . PRO A 1 296 ? 6.134 -10.509 -11.668 1.00 86.94 296 PRO A C 1
ATOM 2433 O O . PRO A 1 296 ? 5.292 -9.659 -11.944 1.00 86.94 296 PRO A O 1
ATOM 2436 N N . ALA A 1 297 ? 6.569 -11.393 -12.574 1.00 87.06 297 ALA A N 1
ATOM 2437 C CA . ALA A 1 297 ? 6.006 -11.488 -13.927 1.00 87.06 297 ALA A CA 1
ATOM 2438 C C . ALA A 1 297 ? 4.653 -12.217 -13.987 1.00 87.06 297 ALA A C 1
ATOM 2440 O O . ALA A 1 297 ? 3.922 -12.102 -14.966 1.00 87.06 297 ALA A O 1
ATOM 2441 N N . THR A 1 298 ? 4.329 -13.009 -12.965 1.00 89.38 298 THR A N 1
ATOM 2442 C CA . THR A 1 298 ? 3.098 -13.808 -12.901 1.00 89.38 298 THR A CA 1
ATOM 2443 C C . THR A 1 298 ? 2.150 -13.350 -11.795 1.00 89.38 298 THR A C 1
ATOM 2445 O O . THR A 1 298 ? 1.120 -13.994 -11.592 1.00 89.38 298 THR A O 1
ATOM 2448 N N . SER A 1 299 ? 2.467 -12.265 -11.086 1.00 90.31 299 SER A N 1
ATOM 2449 C CA . SER A 1 299 ? 1.676 -11.710 -9.990 1.00 90.31 299 SER A CA 1
ATOM 2450 C C . SER A 1 299 ? 0.278 -11.302 -10.442 1.00 90.31 299 SER A C 1
ATOM 2452 O O . SER A 1 299 ? 0.057 -10.891 -11.581 1.00 90.31 299 SER A O 1
ATOM 2454 N N . ARG A 1 300 ? -0.678 -11.415 -9.522 1.00 90.62 300 ARG A N 1
ATOM 2455 C CA . ARG A 1 300 ? -2.013 -10.843 -9.665 1.00 90.62 300 ARG A CA 1
ATOM 2456 C C . ARG A 1 300 ? -1.988 -9.440 -9.081 1.00 90.62 300 ARG A C 1
ATOM 2458 O O . ARG A 1 300 ? -1.605 -9.258 -7.929 1.00 90.62 300 ARG A O 1
ATOM 2465 N N . TYR A 1 301 ? -2.390 -8.474 -9.889 1.00 90.06 301 TYR A N 1
ATOM 2466 C CA . TYR A 1 301 ? -2.577 -7.091 -9.474 1.00 90.06 301 TYR A CA 1
ATOM 2467 C C . TYR A 1 301 ? -4.067 -6.852 -9.304 1.00 90.06 301 TYR A C 1
ATOM 2469 O O . TYR A 1 301 ? -4.843 -7.383 -10.100 1.00 90.06 301 TYR A O 1
ATOM 2477 N N . HIS A 1 302 ? -4.464 -6.112 -8.270 1.00 88.62 302 HIS A N 1
ATOM 2478 C CA . HIS A 1 302 ? -5.879 -5.956 -7.938 1.00 88.62 302 HIS A CA 1
ATOM 2479 C C . HIS A 1 302 ? -6.649 -5.325 -9.103 1.00 88.62 302 HIS A C 1
ATOM 2481 O O . HIS A 1 302 ? -7.599 -5.934 -9.568 1.00 88.62 302 HIS A O 1
ATOM 2487 N N . HIS A 1 303 ? -6.148 -4.233 -9.688 1.00 89.31 303 HIS A N 1
ATOM 2488 C CA . HIS A 1 303 ? -6.795 -3.542 -10.807 1.00 89.31 303 HIS A CA 1
ATOM 2489 C C . HIS A 1 303 ? -6.964 -4.434 -12.041 1.00 89.31 303 HIS A C 1
ATOM 2491 O O . HIS A 1 303 ? -8.050 -4.516 -12.604 1.00 89.31 303 HIS A O 1
ATOM 2497 N N . ILE A 1 304 ? -5.929 -5.201 -12.402 1.00 90.94 304 ILE A N 1
ATOM 2498 C CA . ILE A 1 304 ? -6.007 -6.177 -13.504 1.00 90.94 304 ILE A CA 1
ATOM 2499 C C . ILE A 1 304 ? -7.012 -7.289 -13.175 1.00 90.94 304 ILE A C 1
ATOM 2501 O O . ILE A 1 304 ? -7.733 -7.767 -14.046 1.00 90.94 304 ILE A O 1
ATOM 2505 N N . THR A 1 305 ? -7.036 -7.738 -11.921 1.00 89.69 305 THR A N 1
ATOM 2506 C CA . THR A 1 305 ? -7.930 -8.813 -11.474 1.00 89.69 305 THR A CA 1
ATOM 2507 C C . THR A 1 305 ? -9.385 -8.343 -11.463 1.00 89.69 305 THR A C 1
ATOM 2509 O O . THR A 1 305 ? -10.262 -9.084 -11.897 1.00 89.69 305 THR A O 1
ATOM 2512 N N . ASP A 1 306 ? -9.638 -7.108 -11.040 1.00 89.81 306 ASP A N 1
ATOM 2513 C CA . ASP A 1 306 ? -10.963 -6.493 -11.042 1.00 89.81 306 ASP A CA 1
ATOM 2514 C C . ASP A 1 306 ? -11.492 -6.335 -12.467 1.00 89.81 306 ASP A C 1
ATOM 2516 O O . ASP A 1 306 ? -12.655 -6.644 -12.729 1.00 89.81 306 ASP A O 1
ATOM 2520 N N . ASP A 1 307 ? -10.643 -5.919 -13.407 1.00 91.19 307 ASP A N 1
ATOM 2521 C CA . ASP A 1 307 ? -11.023 -5.822 -14.817 1.00 91.19 307 ASP A CA 1
ATOM 2522 C C . ASP A 1 307 ? -11.316 -7.201 -15.423 1.00 91.19 307 ASP A C 1
ATOM 2524 O O . ASP A 1 307 ? -12.345 -7.372 -16.077 1.00 91.19 307 ASP A O 1
ATOM 2528 N N . GLN A 1 308 ? -10.511 -8.222 -15.106 1.00 90.12 308 GLN A N 1
ATOM 2529 C CA . GLN A 1 308 ? -10.801 -9.611 -15.489 1.00 90.12 308 GLN A CA 1
ATOM 2530 C C . GLN A 1 308 ? -12.140 -10.099 -14.925 1.00 90.12 308 GLN A C 1
ATOM 2532 O O . GLN A 1 308 ? -12.900 -10.770 -15.621 1.00 90.12 308 GLN A O 1
ATOM 2537 N N . PHE A 1 309 ? -12.454 -9.773 -13.669 1.00 89.44 309 PHE A N 1
ATOM 2538 C CA . PHE A 1 309 ? -13.744 -10.131 -13.090 1.00 89.44 309 PHE A CA 1
ATOM 2539 C C . PHE A 1 309 ? -14.897 -9.423 -13.798 1.00 89.44 309 PHE A C 1
ATOM 2541 O O . PHE A 1 309 ? -15.885 -10.080 -14.122 1.00 89.44 309 PHE A O 1
ATOM 2548 N N . LYS A 1 310 ? -14.777 -8.122 -14.092 1.00 91.19 310 LYS A N 1
ATOM 2549 C CA . LYS A 1 310 ? -15.795 -7.385 -14.863 1.00 91.19 310 LYS A CA 1
ATOM 2550 C C . LYS A 1 310 ? -16.031 -8.027 -16.228 1.00 91.19 310 LYS A C 1
ATOM 2552 O O . LYS A 1 310 ? -17.183 -8.187 -16.616 1.00 91.19 310 LYS A O 1
ATOM 2557 N N . GLU A 1 311 ? -14.971 -8.413 -16.937 1.00 92.38 311 GLU A N 1
ATOM 2558 C CA . GLU A 1 311 ? -15.084 -9.124 -18.217 1.00 92.38 311 GLU A CA 1
ATOM 2559 C C . GLU A 1 311 ? -15.877 -10.426 -18.060 1.00 92.38 311 GLU A C 1
ATOM 2561 O O . GLU A 1 311 ? -16.860 -10.620 -18.771 1.00 92.38 311 GLU A O 1
ATOM 2566 N N . ILE A 1 312 ? -15.524 -11.259 -17.074 1.00 88.56 312 ILE A N 1
ATOM 2567 C CA . ILE A 1 312 ? -16.210 -12.531 -16.790 1.00 88.56 312 ILE A CA 1
ATOM 2568 C C . ILE A 1 312 ? -17.688 -12.311 -16.444 1.00 88.56 312 ILE A C 1
ATOM 2570 O O . ILE A 1 312 ? -18.549 -13.034 -16.939 1.00 88.56 312 ILE A O 1
ATOM 2574 N N . PHE A 1 313 ? -18.009 -11.325 -15.601 1.00 86.62 313 PHE A N 1
ATOM 2575 C CA . PHE A 1 313 ? -19.396 -11.036 -15.219 1.00 86.62 313 PHE A CA 1
ATOM 2576 C C . PHE A 1 313 ? -20.232 -10.486 -16.379 1.00 86.62 313 PHE A C 1
ATOM 2578 O O . PHE A 1 313 ? -21.450 -10.661 -16.387 1.00 86.62 313 PHE A O 1
ATOM 2585 N N . ASN A 1 314 ? -19.585 -9.846 -17.354 1.00 89.56 314 ASN A N 1
ATOM 2586 C CA . ASN A 1 314 ? -20.224 -9.331 -18.559 1.00 89.56 314 ASN A CA 1
ATOM 2587 C C . ASN A 1 314 ? -20.317 -10.374 -19.685 1.00 89.56 314 ASN A C 1
ATOM 2589 O O . ASN A 1 314 ? -20.981 -10.108 -20.691 1.00 89.56 314 ASN A O 1
ATOM 2593 N N . GLU A 1 315 ? -19.684 -11.549 -19.555 1.00 85.94 315 GLU A N 1
ATOM 2594 C CA . GLU A 1 315 ? -19.824 -12.608 -20.551 1.00 85.94 315 GLU A CA 1
ATOM 2595 C C . GLU A 1 315 ? -21.282 -13.102 -20.589 1.00 85.94 315 GLU A C 1
ATOM 2597 O O . GLU A 1 315 ? -21.830 -13.537 -19.569 1.00 85.94 315 GLU A O 1
ATOM 2602 N N . PRO A 1 316 ? -21.945 -13.075 -21.761 1.00 76.50 316 PRO A N 1
ATOM 2603 C CA . PRO A 1 316 ? -23.284 -13.621 -21.884 1.00 76.50 316 PRO A CA 1
ATOM 2604 C C . PRO A 1 316 ? -23.235 -15.106 -21.539 1.00 76.50 316 PRO A C 1
ATOM 2606 O O . PRO A 1 316 ? -22.406 -15.849 -22.074 1.00 76.50 316 PRO A O 1
ATOM 2609 N N . THR A 1 317 ? -24.136 -15.545 -20.658 1.00 66.38 317 THR A N 1
ATOM 2610 C CA . THR A 1 317 ? -24.216 -16.931 -20.193 1.00 66.38 317 THR A CA 1
ATOM 2611 C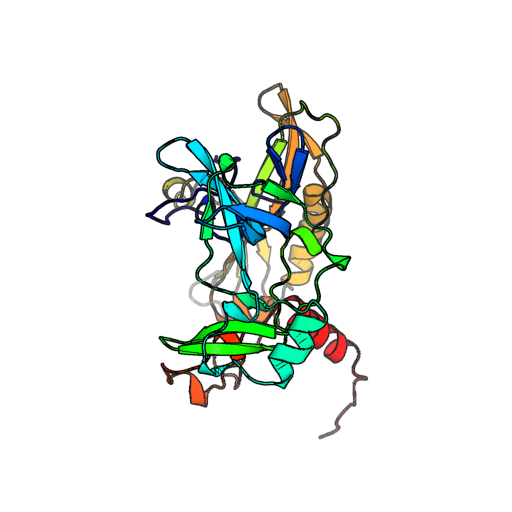 C . THR A 1 317 ? -24.545 -17.828 -21.383 1.00 66.38 317 THR A C 1
ATOM 2613 O O . THR A 1 317 ? -25.704 -18.092 -21.702 1.00 66.38 317 THR A O 1
ATOM 2616 N N . THR A 1 318 ? -23.522 -18.295 -22.093 1.00 57.34 318 THR A N 1
ATOM 2617 C CA . THR A 1 318 ? -23.710 -19.293 -23.135 1.00 57.34 318 THR A CA 1
ATOM 2618 C C . THR A 1 318 ? -23.978 -20.589 -22.401 1.00 57.34 318 THR A C 1
ATOM 2620 O O . THR A 1 318 ? -23.074 -21.223 -21.856 1.00 57.34 318 THR A O 1
ATOM 2623 N N . THR A 1 319 ? -25.252 -20.965 -22.341 1.00 48.88 319 THR A N 1
ATOM 2624 C CA . THR A 1 319 ? -25.690 -22.277 -21.882 1.00 48.88 319 THR A CA 1
ATOM 2625 C C . THR A 1 319 ? -25.059 -23.305 -22.817 1.00 48.88 319 THR A C 1
ATOM 2627 O O . THR A 1 319 ? -25.602 -23.649 -23.864 1.00 48.88 319 THR A O 1
ATOM 2630 N N . ARG A 1 320 ? -23.855 -23.780 -22.487 1.00 46.88 320 ARG A N 1
ATOM 2631 C CA . ARG A 1 320 ? -23.311 -24.988 -23.098 1.00 46.88 320 ARG A CA 1
ATOM 2632 C C . ARG A 1 320 ? -24.132 -26.143 -22.549 1.00 46.88 320 ARG A C 1
ATOM 2634 O O . ARG A 1 320 ? -23.813 -26.680 -21.495 1.00 46.88 320 ARG A O 1
ATOM 2641 N N . GLN A 1 321 ? -25.196 -26.498 -23.268 1.00 40.12 321 GLN A N 1
ATOM 2642 C CA . GLN A 1 321 ? -25.754 -27.841 -23.192 1.00 40.12 321 GLN A CA 1
ATOM 2643 C C . GLN A 1 321 ? -24.598 -28.817 -23.451 1.00 40.12 321 GLN A C 1
ATOM 2645 O O . GLN A 1 321 ? -23.996 -28.812 -24.529 1.00 40.12 321 GLN A O 1
ATOM 2650 N N . ARG A 1 322 ? -24.237 -29.586 -22.430 1.00 38.16 322 ARG A N 1
ATOM 2651 C CA . ARG A 1 322 ? -23.449 -30.804 -22.557 1.00 38.16 322 ARG A CA 1
ATOM 2652 C C . ARG A 1 322 ? -24.166 -31.912 -21.826 1.00 38.16 322 ARG A C 1
ATOM 2654 O O . ARG A 1 322 ? -24.632 -31.634 -20.699 1.00 38.16 322 ARG A O 1
#

Organism: NCBI:txid94130

Sequence (322 aa):
MYFDAGVNSKTKSEYWHGTLWAESPLFGQEQLMISGEIYQCDDFVYYYDNERKLGRLRAILLNEENQQYQLRIQKVLDYSDLPGTFKGELRQNRSLSGEVWLQDEPFLTITTSQISEKVAADTLRITEILYKHHTHWRIRDATFFYQHPSEYISIRQPPSPTILVYKLFLDIYYDDFGTFRNDYHSLGGVYVQFGNMPARQKKLLKNYFVLGFVPFSGNFNEFMLPFISEMKEFEQGKLMEVNGQDAYVIASLGVVTADLPQENNMCGVLRHNANKGCRTCTASRKSLTNFFQDVPATSRYHHITDDQFKEIFNEPTTTRQR

pLDDT: mean 91.04, std 8.07, range [38.16, 98.0]

Secondary structure (DSSP, 8-state):
---SSEEE-SS--SGGGSHHHHH-TTTSB-EEEETTEEEETT-EEEEEESEEEEEEEEEEEEETTT--EEEEEEEEE-GGGS-GGG--HHHHHHHHTTB-EEE-SSPEEEEGGGEEEEE-GGG-B--EEEEEETTEEEEEEGGG----HHHH---PPPSSTTSEEEEEEEEEEEEEEESSTT-S-EEEEEEEEETTS-HHHHTSGGGPEEEEEE-TT--HHHHHHHHHHHHHHHTT-EEEEETTEEEEEEEEEEEEEE-HHHHHHHTT---TTSTT--SSB---GGGTT-TT--HHHHBPPHHHHHHHHHHHHHS-------

=== Feature glossary ===
The record interleaves many kinds of information about one protein. Here is each kind framed as the question it answers.

Q: Are the domains correctly placed relative to each other?
A: Predicted aligned error is AlphaFold's pairwise confidence. Unlike pLDDT (per-residue), PAE is per-residue-pair and captures whether two parts of the structure are correctly placed relative to each other. Units are ångströms of expected positional error.

Q: Which residues are in helices, strands, or loops?
A: Eight-state secondary structure (DSSP): H is the canonical α-helix, G the tighter 3₁₀-helix, I the wider π-helix; E/B are β-structure, T and S are turns and bends, and '-' is everything else. DSSP derives these from the pattern of main-chain N–H···O=C hydrogen bonds, not from the sequence.

Q: What if only a Cα trace is available?
A: P-SEA three-state annotation labels each residue as helix, strand, or coil based purely on the geometry of the Cα trace. It serves as a fallback when the full backbone (and thus DSSP) is unavailable.

Q: What are the backbone torsion angles?
A: φ (phi) and ψ (psi) are the two rotatable backbone dihedrals per residue: φ is the C(i-1)–N–Cα–C torsion, ψ is the N–Cα–C–N(i+1) torsion, both in degrees on (−180°, 180°]. α-helical residues cluster near (−60°, −45°); β-strand residues near (−120°, +130°). A Ramachandran plot is simply a scatter of (φ, ψ) for every residue.

Q: What known structures does this most resemble?
A: Structural nearest neighbors (via Foldseek easy-search vs the PDB). Reported per hit: target PDB id, E-value, and alignment TM-score. A TM-score above ~0.5 is the conventional threshold for 'same fold'.

Q: What family and function is it annotated with?
A: Database cross-references. InterPro integrates a dozen domain/family signature databases into unified entries with residue-range hits. GO terms attach function/process/location labels with evidence codes. CATH codes position the fold in a four-level structural taxonomy. Organism is the NCBI-taxonomy species name.

Q: Which residues are buried vs exposed?
A: Solvent accessibility: the surface area of each residue that a 1.4 Å water probe can touch, in Å². When only backbone atoms are present the absolute values are lower than full-atom SASA (side chains contribute most of the area) and are flagged as backbone-only.

Q: What do the diagnostic plots show?
A: Three diagnostic plots accompany the record. The Cα contact map visualizes the tertiary structure as a 2D adjacency matrix (8 Å cutoff, sequence-local contacts suppressed). The Ramachandran plot shows the distribution of backbone (φ, ψ) torsions, with points in the α and β basins reflecting secondary structure content. The PAE plot shows AlphaFold's inter-residue confidence as a color matrix.

Q: What is the amino-acid chain?
A: The amino-acid sequence is the protein's primary structure: the linear order of residues from the N-terminus to the C-terminus, written in one-letter code. Everything else here — the 3D coordinates, the secondary structure, the domain annotations — is ultimately a consequence of this string.

Q: What do the rendered images show?
A: The six renders are orthographic views along the three Cartesian axes in both directions. Representation (cartoon, sticks, or surface) and color scheme (sequence-rainbow or by-chain) vary across proteins so the training set covers all the common visualization conventions.

Q: Where is each backbone atom in 3D?
A: The mmCIF table is the protein's shape written out atom by atom. For each backbone N, Cα, C, and carbonyl O, it records an (x, y, z) coordinate triple in Å plus the residue type, chain letter, and residue number.

Q: How mobile is each atom in the crystal?
A: For experimental (PDB) structures, the B-factor (temperature factor) quantifies the positional spread of each atom in the crystal — a combination of thermal vibration and static disorder — in units of Å². High B-factors mark flexible loops or poorly resolved regions; low B-factors mark the rigid, well-ordered core.

Q: How big and how compact is the whole molecule?
A: Three whole-structure scalars: the radius of gyration (RMS distance of Cα from centroid, in Å), the count of Cα–Cα contacts (pairs closer than 8 Å and separated by more than four residues in sequence — i.e. tertiary, not local, contacts), and the bounding-box dimensions. Together they distinguish compact globular folds from extended fibres or disordered chains.

Q: What does the local fold look like, residue by residue?
A: A 3Di character summarizes, for each residue, the relative orientation of the Cα frame of its nearest spatial neighbor. Because it encodes fold topology rather than chemistry, 3Di alignments detect remote structural similarity that sequence alignment misses.

Q: How confident is the AlphaFold model at each residue?
A: For AlphaFold models, the B-factor field carries pLDDT — the model's own estimate of local accuracy on a 0–100 scale. Regions with pLDDT<50 should be treated as essentially unmodeled; they often correspond to intrinsically disordered segments.